Protein AF-A0A7S0KSE8-F1 (afdb_monomer)

Sequence (302 aa):
SRFKGPTVGRAGGGSPRVRSNLSKSSFGSPVVIAPPSAGRARNIAPAPSLMRDLGLQSPRTVDMMDAEMSYDDDVNFGAQESFGDWLARCGLRGPADASAHGSLRISQSQRDELEHVWCNAAEADTLRRLVENLKDSELDIARREQLANGAWAHDFEEATAKAWSGKVEAATAAEMAAKAELDRKAGEAEAAAAAAAAERCRVAAAAVESGELRGELREAMMAAEGQRRRAERLEADVRDAAAESADLASQLADARRALTDAERRVSAANARVMEAEAAARAERAAYDSSVTAVTASMESER

Solvent-accessible surface area (backbone atoms only — not comparable to full-atom values): 18406 Å² total; per-residue (Å²): 138,88,87,79,84,88,90,83,85,89,85,90,82,82,81,83,83,82,83,84,88,86,77,94,79,90,79,90,79,84,86,84,81,80,85,82,77,93,82,75,86,73,85,75,73,78,81,80,93,78,85,92,82,72,94,68,76,76,79,74,88,71,82,85,71,88,71,86,71,78,84,76,83,69,82,79,83,63,87,75,80,49,73,69,58,52,33,53,74,71,34,40,36,53,82,84,59,83,95,61,92,90,50,47,79,44,55,64,72,57,44,54,52,49,50,53,54,48,51,56,52,52,50,52,50,53,52,49,52,51,51,51,52,48,50,51,52,51,52,51,50,51,50,51,51,50,52,52,52,50,52,51,50,50,55,50,51,53,53,49,49,53,54,49,51,53,50,51,53,52,50,52,52,49,49,53,52,52,48,54,50,49,54,51,50,50,52,53,51,51,52,51,51,51,52,52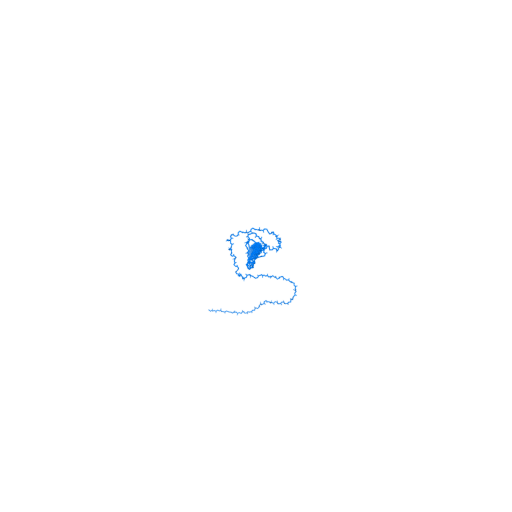,48,54,50,52,52,51,53,50,52,54,51,49,53,55,48,49,54,53,47,53,50,50,52,51,51,53,52,50,52,52,50,50,56,50,48,56,47,52,56,47,53,51,51,52,53,50,50,52,51,51,51,50,51,48,52,50,51,51,52,50,51,53,49,53,53,49,51,49,50,50,51,52,50,50,49,51,49,52,50,51,53,49,49,53,48,50,50,49,51,50,48,53,49,50,51,49,51,51,51,51,55,59,60,72,75,111

Foldseek 3Di:
DDDDDDDDDDDDDDDDDDDDDDDDDDDDDDDDDDDDDPPDPPDPDPDPPPDPPDPDDPDPDDDDDPPPDDPPVPPCLDDQDDLVNVCVVVLEDEPPDDDDPRRDYDYPVVSVVSVVVSVVVSVVSSVVVVVVVVVVVVVVVVVVVVVVVVVVVVVVVVVVVVVVVVVVVVVVVVVVVVVVVVVVVVVVVVVVVVVVVVVVVVVVVVVVVVVVVVVVVVVVVVVVVVVVVVVVVVVVVVVVVVVVVVVVVVVVVVVVVVVVVVVVVVVVVVVVVVVVVVVVVVVVVVVVVVVVVVVVVVVVVD

Structure (mmCIF, N/CA/C/O backbone):
data_AF-A0A7S0KSE8-F1
#
_entry.id   AF-A0A7S0KSE8-F1
#
loop_
_atom_site.group_PDB
_atom_site.id
_atom_site.type_symbol
_atom_site.label_atom_id
_atom_site.label_alt_id
_atom_site.label_comp_id
_atom_site.label_asym_id
_atom_site.label_entity_id
_atom_site.label_seq_id
_atom_site.pdbx_PDB_ins_code
_atom_site.Cartn_x
_atom_site.Cartn_y
_atom_site.Cartn_z
_atom_site.occupancy
_atom_site.B_iso_or_equiv
_atom_site.auth_seq_id
_atom_site.auth_comp_id
_atom_site.auth_asym_id
_atom_site.auth_atom_id
_atom_site.pdbx_PDB_model_num
ATOM 1 N N . SER A 1 1 ? -7.004 -40.348 -44.099 1.00 42.88 1 SER A N 1
ATOM 2 C CA . SER A 1 1 ? -5.984 -41.242 -43.526 1.00 42.88 1 SER A CA 1
ATOM 3 C C . SER A 1 1 ? -5.389 -40.570 -42.300 1.00 42.88 1 SER A C 1
ATOM 5 O O . SER A 1 1 ? -4.860 -39.474 -42.419 1.00 42.88 1 SER A O 1
ATOM 7 N N . ARG A 1 2 ? -5.618 -41.152 -41.118 1.00 42.53 2 ARG A N 1
ATOM 8 C CA . ARG A 1 2 ? -5.089 -40.710 -39.820 1.00 42.53 2 ARG A CA 1
ATOM 9 C C . ARG A 1 2 ? -3.660 -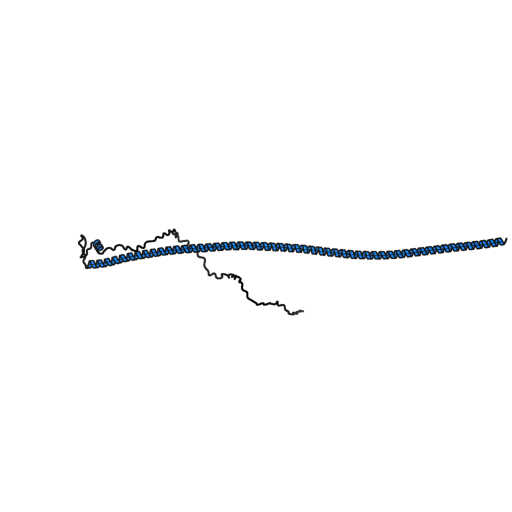41.232 -39.706 1.00 42.53 2 ARG A C 1
ATOM 11 O O . ARG A 1 2 ? -3.474 -42.422 -39.936 1.00 42.53 2 ARG A O 1
ATOM 18 N N . PHE A 1 3 ? -2.707 -40.417 -39.267 1.00 36.66 3 PHE A N 1
ATOM 19 C CA . PHE A 1 3 ? -1.442 -40.944 -38.756 1.00 36.66 3 PHE A CA 1
ATOM 20 C C . PHE A 1 3 ? -1.197 -40.450 -37.331 1.00 36.66 3 PHE A C 1
ATOM 22 O O . PHE A 1 3 ? -1.200 -39.256 -37.046 1.00 36.66 3 PHE A O 1
ATOM 29 N N . LYS A 1 4 ? -1.110 -41.437 -36.439 1.00 44.16 4 LYS A N 1
ATOM 30 C CA . LYS A 1 4 ? -0.887 -41.375 -34.995 1.00 44.16 4 LYS A CA 1
ATOM 31 C C . LYS A 1 4 ? 0.590 -41.680 -34.720 1.00 44.16 4 LYS A C 1
ATOM 33 O O . LYS A 1 4 ? 1.063 -42.686 -35.233 1.00 44.16 4 LYS A O 1
ATOM 38 N N . GLY A 1 5 ? 1.201 -40.937 -33.791 1.00 37.78 5 GLY A N 1
ATOM 39 C CA . GLY A 1 5 ? 2.283 -41.397 -32.897 1.00 37.78 5 GLY A CA 1
ATOM 40 C C . GLY A 1 5 ? 3.677 -41.637 -33.510 1.00 37.78 5 GLY A C 1
ATOM 41 O O . GLY A 1 5 ? 3.783 -41.721 -34.728 1.00 37.78 5 GLY A O 1
ATOM 42 N N . PRO A 1 6 ? 4.741 -41.762 -32.679 1.00 51.09 6 PRO A N 1
ATOM 43 C CA . PRO A 1 6 ? 4.692 -42.345 -31.335 1.00 51.09 6 PRO A CA 1
ATOM 44 C C . PRO A 1 6 ? 5.304 -41.512 -30.188 1.00 51.09 6 PRO A C 1
ATOM 46 O O . PRO A 1 6 ? 6.167 -40.658 -30.353 1.00 51.09 6 PRO A O 1
ATOM 49 N N . THR A 1 7 ? 4.835 -41.853 -28.990 1.00 42.00 7 THR A N 1
ATOM 50 C CA . THR A 1 7 ? 5.344 -41.524 -27.653 1.00 42.00 7 THR A CA 1
ATOM 51 C C . THR A 1 7 ? 6.476 -42.462 -27.222 1.00 42.00 7 THR A C 1
ATOM 53 O O . THR A 1 7 ? 6.285 -43.675 -27.256 1.00 42.00 7 THR A O 1
ATOM 56 N N . VAL A 1 8 ? 7.574 -41.904 -26.700 1.00 42.12 8 VAL A N 1
ATOM 57 C CA . VAL A 1 8 ? 8.575 -42.512 -25.787 1.00 42.12 8 VAL A CA 1
ATOM 58 C C . VAL A 1 8 ? 9.162 -41.315 -25.004 1.00 42.12 8 VAL A C 1
ATOM 60 O O . VAL A 1 8 ? 9.394 -40.281 -25.609 1.00 42.12 8 VAL A O 1
ATOM 63 N N . GLY A 1 9 ? 9.381 -41.252 -23.690 1.00 33.91 9 GLY A N 1
ATOM 64 C CA . GLY A 1 9 ? 9.499 -42.265 -22.650 1.00 33.91 9 GLY A CA 1
ATOM 65 C C . GLY A 1 9 ? 10.834 -42.094 -21.899 1.00 33.91 9 GLY A C 1
ATOM 66 O O . GLY A 1 9 ? 11.810 -42.716 -22.282 1.00 33.91 9 GLY A O 1
ATOM 67 N N . ARG A 1 10 ? 10.815 -41.320 -20.796 1.00 33.50 10 ARG A N 1
ATOM 68 C CA . ARG A 1 10 ? 11.596 -41.488 -19.539 1.00 33.50 10 ARG A CA 1
ATOM 69 C C . ARG A 1 10 ? 13.118 -41.198 -19.482 1.00 33.50 10 ARG A C 1
ATOM 71 O O . ARG A 1 10 ? 13.920 -41.982 -19.960 1.00 33.50 10 ARG A O 1
ATOM 78 N N . ALA A 1 11 ? 13.482 -40.199 -18.665 1.00 35.94 11 ALA A N 1
ATOM 79 C CA . ALA A 1 11 ? 14.472 -40.213 -17.557 1.00 35.94 11 ALA A CA 1
ATOM 80 C C . ALA A 1 11 ? 14.501 -38.777 -16.974 1.00 35.94 11 ALA A C 1
ATOM 82 O O . ALA A 1 11 ? 14.551 -37.824 -17.733 1.00 35.94 11 ALA A O 1
ATOM 83 N N . GLY A 1 12 ? 14.286 -38.502 -15.687 1.00 34.44 12 GLY A N 1
ATOM 84 C CA . GLY A 1 12 ? 15.076 -38.967 -14.550 1.00 34.44 12 GLY A CA 1
ATOM 85 C C . GLY A 1 12 ? 15.906 -37.783 -14.034 1.00 34.44 12 GLY A C 1
ATOM 86 O O . GLY A 1 12 ? 16.985 -37.530 -14.546 1.00 34.44 12 GLY A O 1
ATOM 87 N N . GLY A 1 13 ? 15.388 -37.035 -13.055 1.00 33.59 13 GLY A N 1
ATOM 88 C CA . GLY A 1 13 ? 16.048 -35.844 -12.504 1.00 33.59 13 GLY A CA 1
ATOM 89 C C . GLY A 1 13 ? 15.454 -35.446 -11.157 1.00 33.59 13 GLY A C 1
ATOM 90 O O . GLY A 1 13 ? 14.906 -34.361 -11.006 1.00 33.59 13 GLY A O 1
ATOM 91 N N . GLY A 1 14 ? 15.471 -36.381 -10.204 1.00 33.53 14 GLY A N 1
ATOM 92 C CA . GLY A 1 14 ? 15.094 -36.119 -8.820 1.00 33.53 14 GLY A CA 1
ATOM 93 C C . GLY A 1 14 ? 16.224 -35.391 -8.098 1.00 33.53 14 GLY A C 1
ATOM 94 O O . GLY A 1 14 ? 17.327 -35.922 -7.986 1.00 33.53 14 GLY A O 1
ATOM 95 N N . SER A 1 15 ? 15.944 -34.186 -7.608 1.00 38.66 15 SER A N 1
ATOM 96 C CA . SER A 1 15 ? 16.858 -33.424 -6.758 1.00 38.66 15 SER A CA 1
ATOM 97 C C . SER A 1 15 ? 17.129 -34.165 -5.438 1.00 38.66 15 SER A C 1
ATOM 99 O O . SER A 1 15 ? 16.188 -34.674 -4.817 1.00 38.66 15 SER A O 1
ATOM 101 N N . PRO A 1 16 ? 18.388 -34.237 -4.973 1.00 45.25 16 PRO A N 1
ATOM 102 C CA . PRO A 1 16 ? 18.744 -35.026 -3.804 1.00 45.25 16 PRO A CA 1
ATOM 103 C C . PRO A 1 16 ? 18.336 -34.322 -2.502 1.00 45.25 16 PRO A C 1
ATOM 105 O O . PRO A 1 16 ? 18.776 -33.218 -2.189 1.00 45.25 16 PRO A O 1
ATOM 108 N N . ARG A 1 17 ? 17.518 -35.014 -1.702 1.00 36.50 17 ARG A N 1
ATOM 109 C CA . ARG A 1 17 ? 17.301 -34.726 -0.279 1.00 36.50 17 ARG A CA 1
ATOM 110 C C . ARG A 1 17 ? 18.548 -35.154 0.497 1.00 36.50 17 ARG A C 1
ATOM 112 O O . ARG A 1 17 ? 18.716 -36.335 0.793 1.00 36.50 17 ARG A O 1
ATOM 119 N N . VAL A 1 18 ? 19.396 -34.197 0.860 1.00 37.97 18 VAL A N 1
ATOM 120 C CA . VAL A 1 18 ? 20.433 -34.406 1.876 1.00 37.97 18 VAL A CA 1
ATOM 121 C C . VAL A 1 18 ? 19.766 -34.319 3.247 1.00 37.97 18 VAL A C 1
ATOM 123 O O . VAL A 1 18 ? 19.289 -33.266 3.663 1.00 37.97 18 VAL A O 1
ATOM 126 N N . ARG A 1 19 ? 19.689 -35.464 3.929 1.00 37.03 19 ARG A N 1
ATOM 127 C CA . ARG A 1 19 ? 19.421 -35.550 5.366 1.00 37.03 19 ARG A CA 1
ATOM 128 C C . ARG A 1 19 ? 20.749 -35.400 6.102 1.00 37.03 19 ARG A C 1
ATOM 130 O O . ARG A 1 19 ? 21.616 -36.255 5.951 1.00 37.03 19 ARG A O 1
ATOM 137 N N . SER A 1 20 ? 20.869 -34.379 6.939 1.00 37.50 20 SER A N 1
ATOM 138 C CA . SER A 1 20 ? 21.857 -34.313 8.014 1.00 37.50 20 SER A CA 1
ATOM 139 C C . SER A 1 20 ? 21.119 -34.294 9.355 1.00 37.50 20 SER A C 1
ATOM 141 O O . SER A 1 20 ? 20.418 -33.346 9.695 1.00 37.50 20 SER A O 1
ATOM 143 N N . ASN A 1 21 ? 21.256 -35.392 10.097 1.00 39.12 21 ASN A N 1
ATOM 144 C CA . ASN A 1 21 ? 20.974 -35.483 11.527 1.00 39.12 21 ASN A CA 1
ATOM 145 C C . ASN A 1 21 ? 22.310 -35.347 12.263 1.00 39.12 21 ASN A C 1
ATOM 147 O O . ASN A 1 21 ? 23.214 -36.095 11.908 1.00 39.12 21 ASN A O 1
ATOM 151 N N . LEU A 1 22 ? 22.397 -34.445 13.250 1.00 34.16 22 LEU A N 1
ATOM 152 C CA . LEU A 1 22 ? 23.376 -34.294 14.359 1.00 34.16 22 LEU A CA 1
ATOM 153 C C . LEU A 1 22 ? 23.397 -32.788 14.695 1.00 34.16 22 LEU A C 1
ATOM 155 O O . LEU A 1 22 ? 23.496 -31.981 13.784 1.00 34.16 22 LEU A O 1
ATOM 159 N N . SER A 1 23 ? 23.353 -32.266 15.916 1.00 34.47 23 SER A N 1
ATOM 160 C CA . SER A 1 23 ? 23.037 -32.736 17.261 1.00 34.47 23 SER A CA 1
ATOM 161 C C . SER A 1 23 ? 22.871 -31.463 18.111 1.00 34.47 23 SER A C 1
ATOM 163 O O . SER A 1 23 ? 23.520 -30.456 17.849 1.00 34.47 23 SER A O 1
ATOM 165 N N . LYS A 1 24 ? 21.998 -31.537 19.118 1.00 44.41 24 LYS A N 1
ATOM 166 C CA . LYS A 1 24 ? 21.771 -30.608 20.243 1.00 44.41 24 LYS A CA 1
ATOM 167 C C . LYS A 1 24 ? 22.866 -29.553 20.513 1.00 44.41 24 LYS A C 1
ATOM 169 O O . LYS A 1 24 ? 23.957 -29.906 20.950 1.00 44.41 24 LYS A O 1
ATOM 174 N N . SER A 1 25 ? 22.489 -28.274 20.496 1.00 32.62 25 SER A N 1
ATOM 175 C CA . SER A 1 25 ? 22.936 -27.324 21.520 1.00 32.62 25 SER A CA 1
ATOM 176 C C . SER A 1 25 ? 21.803 -26.354 21.868 1.00 32.62 25 SER A C 1
ATOM 178 O O . SER A 1 25 ? 21.010 -25.928 21.033 1.00 32.62 25 SER A O 1
ATOM 180 N N . SER A 1 26 ? 21.670 -26.146 23.170 1.00 49.22 26 SER A N 1
ATOM 181 C CA . SER A 1 26 ? 20.658 -25.368 23.866 1.00 49.22 26 SER A CA 1
ATOM 182 C C . SER A 1 26 ? 20.979 -23.883 23.757 1.00 49.22 26 SER A C 1
ATOM 184 O O . SER A 1 26 ? 22.041 -23.513 24.229 1.00 49.22 26 SER A O 1
ATOM 186 N N . PHE A 1 27 ? 20.075 -23.053 23.230 1.00 35.41 27 PHE A N 1
ATOM 187 C CA . PHE A 1 27 ? 19.822 -21.684 23.707 1.00 35.41 27 PHE A CA 1
ATOM 188 C C . PHE A 1 27 ? 18.456 -21.223 23.169 1.00 35.41 27 PHE A C 1
ATOM 190 O O . PHE A 1 27 ? 18.144 -21.393 21.992 1.00 35.41 27 PHE A O 1
ATOM 197 N N . GLY A 1 28 ? 17.599 -20.761 24.080 1.00 46.34 28 GLY A N 1
ATOM 198 C CA . GLY A 1 28 ? 16.160 -20.600 23.880 1.00 46.34 28 GLY A CA 1
ATOM 199 C C . GLY A 1 28 ? 15.755 -19.512 22.886 1.00 46.34 28 GLY A C 1
ATOM 200 O O . GLY A 1 28 ? 16.378 -18.460 22.789 1.00 46.34 28 GLY A O 1
ATOM 201 N N . SER A 1 29 ? 14.649 -19.770 22.188 1.00 37.41 29 SER A N 1
ATOM 202 C CA . SER A 1 29 ? 13.846 -18.771 21.477 1.00 37.41 29 SER A CA 1
ATOM 203 C C . SER A 1 29 ? 12.436 -18.733 22.082 1.00 37.41 29 SER A C 1
ATOM 205 O O . SER A 1 29 ? 11.946 -19.779 22.522 1.00 37.41 29 SER A O 1
ATOM 207 N N . PRO A 1 30 ? 11.791 -17.555 22.141 1.00 41.22 30 PRO A N 1
ATOM 208 C CA . PRO A 1 30 ? 10.509 -17.374 22.806 1.00 41.22 30 PRO A CA 1
ATOM 209 C C . PRO A 1 30 ? 9.376 -17.976 21.972 1.00 41.22 30 PRO A C 1
ATOM 211 O O . PRO A 1 30 ? 9.318 -17.833 20.751 1.00 41.22 30 PRO A O 1
ATOM 214 N N . VAL A 1 31 ? 8.461 -18.656 22.655 1.00 39.47 31 VAL A N 1
ATOM 215 C CA . VAL A 1 31 ? 7.241 -19.214 22.073 1.00 39.47 31 VAL A CA 1
ATOM 216 C C . VAL A 1 31 ? 6.315 -18.060 21.677 1.00 39.47 31 VAL A C 1
ATOM 218 O O . VAL A 1 31 ? 5.797 -17.352 22.536 1.00 39.47 31 VAL A O 1
ATOM 221 N N . VAL A 1 32 ? 6.095 -17.877 20.375 1.00 43.38 32 VAL A N 1
ATOM 222 C CA . VAL A 1 32 ? 5.035 -17.014 19.836 1.00 43.38 32 VAL A CA 1
ATOM 223 C C . VAL A 1 32 ? 3.733 -17.813 19.852 1.00 43.38 32 VAL A C 1
ATOM 225 O O . VAL A 1 32 ? 3.553 -18.734 19.057 1.00 43.38 32 VAL A O 1
ATOM 228 N N . ILE A 1 33 ? 2.830 -17.476 20.775 1.00 40.59 33 ILE A N 1
ATOM 229 C CA . ILE A 1 33 ? 1.465 -18.011 20.820 1.00 40.59 33 ILE A CA 1
ATOM 230 C C . ILE A 1 33 ? 0.557 -17.018 20.091 1.00 40.59 33 ILE A C 1
ATOM 232 O O . ILE A 1 33 ? 0.239 -15.956 20.619 1.00 40.59 33 ILE A O 1
ATOM 236 N N . ALA A 1 34 ? 0.141 -17.363 18.874 1.00 39.59 34 ALA A N 1
ATOM 237 C CA . ALA A 1 34 ? -0.991 -16.712 18.222 1.00 39.59 34 ALA A CA 1
ATOM 238 C C . ALA A 1 34 ? -2.310 -17.282 18.793 1.00 39.59 34 ALA A C 1
ATOM 240 O O . ALA A 1 34 ? -2.408 -18.502 18.962 1.00 39.59 34 ALA A O 1
ATOM 241 N N . PRO A 1 35 ? -3.330 -16.455 19.085 1.00 39.47 35 PRO A N 1
ATOM 242 C CA . PRO A 1 35 ? -4.610 -16.937 19.601 1.00 39.47 35 PRO A CA 1
ATOM 243 C C . PRO A 1 35 ? -5.509 -17.465 18.465 1.00 39.47 35 PRO A C 1
ATOM 245 O O . PRO A 1 35 ? -5.644 -16.789 17.442 1.00 39.47 35 PRO A O 1
ATOM 248 N N . PRO A 1 36 ? -6.194 -18.617 18.614 1.00 41.38 36 PRO A N 1
ATOM 249 C CA . PRO A 1 36 ? -7.281 -18.977 17.715 1.00 41.38 36 PRO A CA 1
ATOM 250 C C . PRO A 1 36 ? -8.642 -18.475 18.236 1.00 41.38 36 PRO A C 1
ATOM 252 O O . PRO A 1 36 ? -9.059 -18.781 19.349 1.00 41.38 36 PRO A O 1
ATOM 255 N N . SER A 1 37 ? -9.304 -17.701 17.369 1.00 37.09 37 SER A N 1
ATOM 256 C CA . SER A 1 37 ? -10.740 -17.392 17.233 1.00 37.09 37 SER A CA 1
ATOM 257 C C . SER A 1 37 ? -11.709 -17.782 18.360 1.00 37.09 37 SER A C 1
ATOM 259 O O . SER A 1 37 ? -12.028 -18.952 18.573 1.00 37.09 37 SER A O 1
ATOM 261 N N . ALA A 1 38 ? -12.331 -16.756 18.948 1.00 40.81 38 ALA A N 1
ATOM 262 C CA . ALA A 1 38 ? -13.527 -16.852 19.779 1.00 40.81 38 ALA A CA 1
ATOM 263 C C . ALA A 1 38 ? -14.759 -17.244 18.937 1.00 40.81 38 ALA A C 1
ATOM 265 O O . ALA A 1 38 ? -15.543 -16.406 18.500 1.00 40.81 38 ALA A O 1
ATOM 266 N N . GLY A 1 39 ? -14.928 -18.544 18.701 1.00 41.00 39 GLY A N 1
ATOM 267 C CA . GLY A 1 39 ? -16.075 -19.120 18.004 1.00 41.00 39 GLY A CA 1
ATOM 268 C C . GLY A 1 39 ? -16.950 -19.975 18.915 1.00 41.00 39 GLY A C 1
ATOM 269 O O . GLY A 1 39 ? -16.974 -21.186 18.741 1.00 41.00 39 GLY A O 1
ATOM 270 N N . ARG A 1 40 ? -17.672 -19.365 19.868 1.00 34.97 40 ARG A N 1
ATOM 271 C CA . ARG A 1 40 ? -19.015 -19.802 20.319 1.00 34.97 40 ARG A CA 1
ATOM 272 C C . ARG A 1 40 ? -19.622 -18.744 21.246 1.00 34.97 40 ARG A C 1
ATOM 274 O O . ARG A 1 40 ? -19.628 -18.887 22.465 1.00 34.97 40 ARG A O 1
ATOM 281 N N . ALA A 1 41 ? -20.145 -17.676 20.651 1.00 43.38 41 ALA A N 1
ATOM 282 C CA . ALA A 1 41 ? -21.070 -16.780 21.330 1.00 43.38 41 ALA A CA 1
ATOM 283 C C . ALA A 1 41 ? -22.317 -17.589 21.724 1.00 43.38 41 ALA A C 1
ATOM 285 O O . ALA A 1 41 ? -23.177 -17.886 20.897 1.00 43.38 41 ALA A O 1
ATOM 286 N N . ARG A 1 42 ? -22.396 -18.011 22.989 1.00 42.91 42 ARG A N 1
ATOM 287 C CA . ARG A 1 42 ? -23.693 -18.272 23.610 1.00 42.91 42 ARG A CA 1
ATOM 288 C C . ARG A 1 42 ? -24.294 -16.902 23.878 1.00 42.91 42 ARG A C 1
ATOM 290 O O . ARG A 1 42 ? -23.697 -16.117 24.602 1.00 42.91 42 ARG A O 1
ATOM 297 N N . ASN A 1 43 ? -25.415 -16.640 23.215 1.00 45.59 43 ASN A N 1
ATOM 298 C CA . ASN A 1 43 ? -26.255 -15.456 23.331 1.00 45.59 43 ASN A CA 1
ATOM 299 C C . ASN A 1 43 ? -26.292 -14.914 24.769 1.00 45.59 43 ASN A C 1
ATOM 301 O O . ASN A 1 43 ? -27.040 -15.421 25.602 1.00 45.59 43 ASN A O 1
ATOM 305 N N . ILE A 1 44 ? -25.502 -13.878 25.047 1.00 41.59 44 ILE A N 1
ATOM 306 C CA . ILE A 1 44 ? -25.779 -12.953 26.141 1.00 41.59 44 ILE A CA 1
ATOM 307 C C . ILE A 1 44 ? -26.549 -11.834 25.460 1.00 41.59 44 ILE A C 1
ATOM 309 O O . ILE A 1 44 ? -25.984 -11.035 24.715 1.00 41.59 44 ILE A O 1
ATOM 313 N N . ALA A 1 45 ? -27.870 -11.892 25.601 1.00 39.09 45 ALA A N 1
ATOM 314 C CA . ALA A 1 45 ? -28.755 -10.853 25.112 1.00 39.09 45 ALA A CA 1
ATOM 315 C C . ALA A 1 45 ? -28.318 -9.489 25.684 1.00 39.09 45 ALA A C 1
ATOM 317 O O . ALA A 1 45 ? -27.861 -9.435 26.830 1.00 39.09 45 ALA A O 1
ATOM 318 N N . PRO A 1 46 ? -28.451 -8.392 24.918 1.00 43.62 46 PRO A N 1
ATOM 319 C CA . PRO A 1 46 ? -28.275 -7.057 25.470 1.00 43.62 46 PRO A CA 1
ATOM 320 C C . PRO A 1 46 ? -29.287 -6.863 26.603 1.00 43.62 46 PRO A C 1
ATOM 322 O O . PRO A 1 46 ? -30.444 -7.275 26.483 1.00 43.62 46 PRO A O 1
ATOM 325 N N . ALA A 1 47 ? -28.844 -6.265 27.708 1.00 39.59 47 ALA A N 1
ATOM 326 C CA . ALA A 1 47 ? -29.724 -5.912 28.811 1.00 39.59 47 ALA A CA 1
ATOM 327 C C . ALA A 1 47 ? -30.900 -5.070 28.275 1.00 39.59 47 ALA A C 1
ATOM 329 O O . ALA A 1 47 ? -30.658 -4.058 27.609 1.00 39.59 47 ALA A O 1
ATOM 330 N N . PRO A 1 48 ? -32.165 -5.458 28.517 1.00 40.12 48 PRO A N 1
ATOM 331 C CA . PRO A 1 48 ? -33.282 -4.584 28.217 1.00 40.12 48 PRO A CA 1
ATOM 332 C C . PRO A 1 48 ? -33.257 -3.414 29.205 1.00 40.12 48 PRO A C 1
ATOM 334 O O . PRO A 1 48 ? -33.420 -3.590 30.411 1.00 40.12 48 PRO A O 1
ATOM 337 N N . SER A 1 49 ? -33.058 -2.210 28.673 1.00 48.44 49 SER A N 1
ATOM 338 C CA . SER A 1 49 ? -33.259 -0.935 29.359 1.00 48.44 49 SER A CA 1
ATOM 339 C C . SER A 1 49 ? -34.743 -0.763 29.704 1.00 48.44 49 SER A C 1
ATOM 341 O O . SER A 1 49 ? -35.481 -0.099 28.983 1.00 48.44 49 SER A O 1
ATOM 343 N N . LEU A 1 50 ? -35.205 -1.397 30.779 1.00 45.03 50 LEU A N 1
ATOM 344 C CA . LEU A 1 50 ? -36.575 -1.279 31.279 1.00 45.03 50 LEU A CA 1
ATOM 345 C C . LEU A 1 50 ? -36.571 -1.218 32.807 1.00 45.03 50 LEU A C 1
ATOM 347 O O . LEU A 1 50 ? -36.958 -2.171 33.464 1.00 45.03 50 LEU A O 1
ATOM 351 N N . MET A 1 51 ? -36.134 -0.089 33.362 1.00 40.50 51 MET A N 1
ATOM 352 C CA . MET A 1 51 ? -36.683 0.488 34.599 1.00 40.50 51 MET A CA 1
ATOM 353 C C . MET A 1 51 ? -36.265 1.957 34.666 1.00 40.50 51 MET A C 1
ATOM 355 O O . MET A 1 51 ? -35.399 2.373 35.426 1.00 40.50 51 MET A O 1
ATOM 359 N N . ARG A 1 52 ? -36.887 2.754 33.799 1.00 44.31 52 ARG A N 1
ATOM 360 C CA . ARG A 1 52 ? -36.914 4.211 33.898 1.00 44.31 52 ARG A CA 1
ATOM 361 C C . ARG A 1 52 ? -38.375 4.627 34.023 1.00 44.31 52 ARG A C 1
ATOM 363 O O . ARG A 1 52 ? -38.874 5.286 33.130 1.00 44.31 52 ARG A O 1
ATOM 370 N N . ASP A 1 53 ? -39.073 4.118 35.041 1.00 44.19 53 ASP A N 1
ATOM 371 C CA . ASP A 1 53 ? -40.443 4.561 35.363 1.00 44.19 53 ASP A CA 1
ATOM 372 C C . ASP A 1 53 ? -40.940 4.100 36.744 1.00 44.19 53 ASP A C 1
ATOM 374 O O . ASP A 1 53 ? -42.095 3.736 36.943 1.00 44.19 53 ASP A O 1
ATOM 378 N N . LEU A 1 54 ? -40.065 4.143 37.747 1.00 43.34 54 LEU A N 1
ATOM 379 C CA . LEU A 1 54 ? -40.510 4.231 39.134 1.00 43.34 54 LEU A CA 1
ATOM 380 C C . LEU A 1 54 ? -39.846 5.471 39.706 1.00 43.34 54 LEU A C 1
ATOM 382 O O . LEU A 1 54 ? -38.631 5.500 39.883 1.00 43.34 54 LEU A O 1
ATOM 386 N N . GLY A 1 55 ? -40.644 6.522 39.901 1.00 39.56 55 GLY A N 1
ATOM 387 C CA . GLY A 1 55 ? -40.249 7.805 40.477 1.00 39.56 55 GLY A CA 1
ATOM 388 C C . GLY A 1 55 ? -39.815 7.684 41.937 1.00 39.56 55 GLY A C 1
ATOM 389 O O . GLY A 1 55 ? -40.421 8.281 42.820 1.00 39.56 55 GLY A O 1
ATOM 390 N N . LEU A 1 56 ? -38.763 6.915 42.192 1.00 42.97 56 LEU A N 1
ATOM 391 C CA . LEU A 1 56 ? -38.074 6.862 43.464 1.00 42.97 56 LEU A CA 1
ATOM 392 C C . LEU A 1 56 ? -36.957 7.891 43.389 1.00 42.97 56 LEU A C 1
ATOM 394 O O . LEU A 1 56 ? -35.887 7.670 42.827 1.00 42.97 56 LEU A O 1
ATOM 398 N N . GLN A 1 57 ? -37.279 9.074 43.901 1.00 37.72 57 GLN A N 1
ATOM 399 C CA . GLN A 1 57 ? -36.294 10.089 44.222 1.00 37.72 57 GLN A CA 1
ATOM 400 C C . GLN A 1 57 ? -35.189 9.433 45.056 1.00 37.72 57 GLN A C 1
ATOM 402 O O . GLN A 1 57 ? -35.461 8.859 46.109 1.00 37.72 57 GLN A O 1
ATOM 407 N N . SER A 1 58 ? -33.957 9.499 44.550 1.00 38.06 58 SER A N 1
ATOM 408 C CA . SER A 1 58 ? -32.752 9.069 45.257 1.00 38.06 58 SER A CA 1
ATOM 409 C C . SER A 1 58 ? -32.752 9.671 46.666 1.00 38.06 58 SER A C 1
ATOM 411 O O . SER A 1 58 ? -32.812 10.903 46.779 1.00 38.06 58 SER A O 1
ATOM 413 N N . PRO A 1 59 ? -32.683 8.869 47.744 1.00 42.06 59 PRO A N 1
ATOM 414 C CA . PRO A 1 59 ? -32.463 9.424 49.064 1.00 42.06 59 PRO A CA 1
ATOM 415 C C . PRO A 1 59 ? -31.087 10.082 49.049 1.00 42.06 59 PRO A C 1
ATOM 417 O O . PRO A 1 59 ? -30.102 9.494 48.602 1.00 42.06 59 PRO A O 1
ATOM 420 N N . ARG A 1 60 ? -31.050 11.346 49.467 1.00 42.75 60 ARG A N 1
ATOM 421 C CA . ARG A 1 60 ? -29.818 12.104 49.673 1.00 42.75 60 ARG A CA 1
ATOM 422 C C . ARG A 1 60 ? -28.869 11.297 50.555 1.00 42.75 60 ARG A C 1
ATOM 424 O O . ARG A 1 60 ? -29.307 10.719 51.544 1.00 42.75 60 ARG A O 1
ATOM 431 N N . THR A 1 61 ? -27.593 11.323 50.186 1.00 42.41 61 THR A N 1
ATOM 432 C CA . THR A 1 61 ? -26.444 10.928 51.004 1.00 42.41 61 THR A CA 1
ATOM 433 C C . THR A 1 61 ? -26.641 11.411 52.439 1.00 42.41 61 THR A C 1
ATOM 435 O O . THR A 1 61 ? -26.599 12.615 52.700 1.00 42.41 61 THR A O 1
ATOM 438 N N . VAL A 1 62 ? -26.929 10.481 53.347 1.00 42.75 62 VAL A N 1
ATOM 439 C CA . VAL A 1 62 ? -26.938 10.746 54.784 1.00 42.75 62 VAL A CA 1
ATOM 440 C C . VAL A 1 62 ? -25.519 10.479 55.259 1.00 42.75 62 VAL A C 1
ATOM 442 O O . VAL A 1 62 ? -25.022 9.366 55.101 1.00 42.75 62 VAL A O 1
ATOM 445 N N . ASP A 1 63 ? -24.865 11.526 55.764 1.00 40.81 63 ASP A N 1
ATOM 446 C CA . ASP A 1 63 ? -23.542 11.441 56.372 1.00 40.81 63 ASP A CA 1
ATOM 447 C C . ASP A 1 63 ? -23.531 10.335 57.431 1.00 40.81 63 ASP A C 1
ATOM 449 O O . ASP A 1 63 ? -24.304 10.349 58.393 1.00 40.81 63 ASP A O 1
ATOM 453 N N . MET A 1 64 ? -22.644 9.368 57.213 1.00 44.69 64 MET A N 1
ATOM 454 C CA . MET A 1 64 ? -22.347 8.272 58.124 1.00 44.69 64 MET A CA 1
ATOM 455 C C . MET A 1 64 ? -21.614 8.856 59.334 1.00 44.69 64 MET A C 1
ATOM 457 O O . MET A 1 64 ? -20.389 8.940 59.350 1.00 44.69 64 MET A O 1
ATOM 461 N N . MET A 1 65 ? -22.360 9.314 60.337 1.00 41.28 65 MET A N 1
ATOM 462 C CA . MET A 1 65 ? -21.796 9.455 61.673 1.00 41.28 65 MET A CA 1
ATOM 463 C C . MET A 1 65 ? -21.787 8.075 62.323 1.00 41.28 65 MET A C 1
ATOM 465 O O . MET A 1 65 ? -22.848 7.500 62.570 1.00 41.28 65 MET A O 1
ATOM 469 N N . ASP A 1 66 ? -20.576 7.574 62.583 1.00 43.59 66 ASP A N 1
ATOM 470 C CA . ASP A 1 66 ? -20.283 6.512 63.545 1.00 43.59 66 ASP A CA 1
ATOM 471 C C . ASP A 1 66 ? -20.892 6.896 64.899 1.00 43.59 66 ASP A C 1
ATOM 473 O O . ASP A 1 66 ? -20.271 7.546 65.740 1.00 43.59 66 ASP A O 1
ATOM 477 N N . ALA A 1 67 ? -22.155 6.541 65.101 1.00 41.62 67 ALA A N 1
ATOM 478 C CA . ALA A 1 67 ? -22.758 6.553 66.414 1.00 41.62 67 ALA A CA 1
ATOM 479 C C . ALA A 1 67 ? -22.384 5.225 67.077 1.00 41.62 67 ALA A C 1
ATOM 481 O O . ALA A 1 67 ? -23.096 4.229 66.941 1.00 41.62 67 ALA A O 1
ATOM 482 N N . GLU A 1 68 ? -21.245 5.206 67.776 1.00 45.44 68 GLU A N 1
ATOM 483 C CA . GLU A 1 68 ? -21.008 4.244 68.855 1.00 45.44 68 GLU A CA 1
ATOM 484 C C . GLU A 1 68 ? -22.146 4.408 69.875 1.00 45.44 68 GLU A C 1
ATOM 486 O O . GLU A 1 68 ? -22.107 5.261 70.761 1.00 45.44 68 GLU A O 1
ATOM 491 N N . MET A 1 69 ? -23.220 3.640 69.699 1.00 48.97 69 MET A N 1
ATOM 492 C CA . MET A 1 69 ? -24.351 3.639 70.616 1.00 48.97 69 MET A CA 1
ATOM 493 C C . MET A 1 69 ? -24.070 2.632 71.725 1.00 48.97 69 MET A C 1
ATOM 495 O O . MET A 1 69 ? -23.935 1.433 71.480 1.00 48.97 69 MET A O 1
ATOM 499 N N . SER A 1 70 ? -23.964 3.165 72.942 1.00 43.78 70 SER A N 1
ATOM 500 C CA . SER A 1 70 ? -23.922 2.425 74.201 1.00 43.78 70 SER A CA 1
ATOM 501 C C . SER A 1 70 ? -25.016 1.356 74.223 1.00 43.78 70 SER A C 1
ATOM 503 O O . SER A 1 70 ? -26.201 1.684 74.136 1.00 43.78 70 SER A O 1
ATOM 505 N N . TYR A 1 71 ? -24.618 0.089 74.340 1.00 45.50 71 TYR A N 1
ATOM 506 C CA . TYR A 1 71 ? -25.511 -1.011 74.698 1.00 45.50 71 TYR A CA 1
ATOM 507 C C . TYR A 1 71 ? -25.882 -0.866 76.184 1.00 45.50 71 TYR A C 1
ATOM 509 O O . TYR A 1 71 ? -25.381 -1.608 77.024 1.00 45.50 71 TYR A O 1
ATOM 517 N N . ASP A 1 72 ? -26.707 0.127 76.529 1.00 44.16 72 ASP A N 1
ATOM 518 C CA . ASP A 1 72 ? -27.415 0.106 77.812 1.00 44.16 72 ASP A CA 1
ATOM 519 C C . ASP A 1 72 ? -28.556 -0.906 77.679 1.00 44.16 72 ASP A C 1
ATOM 521 O O . ASP A 1 72 ? -29.6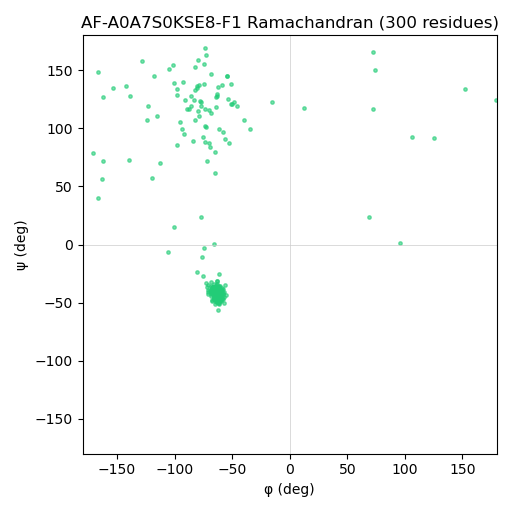41 -0.620 77.174 1.00 44.16 72 ASP A O 1
ATOM 525 N N . ASP A 1 73 ? -28.232 -2.130 78.083 1.00 47.94 73 ASP A N 1
ATOM 526 C CA . ASP A 1 73 ? -28.992 -3.375 77.943 1.00 47.94 73 ASP A CA 1
ATOM 527 C C . ASP A 1 73 ? -30.159 -3.500 78.947 1.00 47.94 73 ASP A C 1
ATOM 529 O O . ASP A 1 73 ? -30.623 -4.597 79.259 1.00 47.94 73 ASP A O 1
ATOM 533 N N . ASP A 1 74 ? -30.666 -2.378 79.458 1.00 50.66 74 ASP A N 1
ATOM 534 C CA . ASP A 1 74 ? -31.825 -2.360 80.345 1.00 50.66 74 ASP A CA 1
ATOM 535 C C . ASP A 1 74 ? -33.067 -2.020 79.524 1.00 50.66 74 ASP A C 1
ATOM 537 O O . ASP A 1 74 ? -33.504 -0.869 79.427 1.00 50.66 74 ASP A O 1
ATOM 541 N N . VAL A 1 75 ? -33.663 -3.050 78.919 1.00 53.66 75 VAL A N 1
ATOM 542 C CA . VAL A 1 75 ? -35.009 -2.960 78.345 1.00 53.66 75 VAL A CA 1
ATOM 543 C C . VAL A 1 75 ? -35.958 -2.554 79.477 1.00 53.66 75 VAL A C 1
ATOM 545 O O . VAL A 1 75 ? -36.384 -3.370 80.292 1.00 53.66 75 VAL A O 1
ATOM 548 N N . ASN A 1 76 ? -36.249 -1.258 79.584 1.00 55.47 76 ASN A N 1
ATOM 549 C CA . ASN A 1 76 ? -37.098 -0.717 80.634 1.00 55.47 76 ASN A CA 1
ATOM 550 C C . ASN A 1 76 ? -38.556 -1.085 80.332 1.00 55.47 76 ASN A C 1
ATOM 552 O O . ASN A 1 76 ? -39.287 -0.330 79.694 1.00 55.47 76 ASN A O 1
ATOM 556 N N . PHE A 1 77 ? -38.988 -2.257 80.801 1.00 56.22 77 PHE A N 1
ATOM 557 C CA . PHE A 1 77 ? -40.360 -2.752 80.645 1.00 56.22 77 PHE A CA 1
ATOM 558 C C . PHE A 1 77 ? -41.405 -1.917 81.402 1.00 56.22 77 PHE A C 1
ATOM 560 O O . PHE A 1 77 ? -42.596 -2.222 81.320 1.00 56.22 77 PHE A O 1
ATOM 567 N N . GLY A 1 78 ? -40.990 -0.852 82.098 1.00 59.16 78 GLY A N 1
ATOM 568 C CA . GLY A 1 78 ? -41.820 -0.075 83.006 1.00 59.16 78 GLY A CA 1
ATOM 569 C C . GLY A 1 78 ? -42.079 -0.836 84.305 1.00 59.16 78 GLY A C 1
ATOM 570 O O . GLY A 1 78 ? -42.122 -2.064 84.336 1.00 59.16 78 GLY A O 1
ATOM 571 N N . ALA A 1 79 ? -42.257 -0.109 85.406 1.00 61.56 79 ALA A N 1
ATOM 572 C CA . ALA A 1 79 ? -42.632 -0.727 86.671 1.00 61.56 79 ALA A CA 1
ATOM 573 C C . ALA A 1 79 ? -44.029 -1.358 86.536 1.00 61.56 79 ALA A C 1
ATOM 575 O O . ALA A 1 79 ? -45.006 -0.658 86.259 1.00 61.56 79 ALA A O 1
ATOM 576 N N . GLN A 1 80 ? -44.118 -2.677 86.709 1.00 68.31 80 GLN A N 1
ATOM 577 C CA . GLN A 1 80 ? -45.397 -3.370 86.807 1.00 68.31 80 GLN A CA 1
ATOM 578 C C . GLN A 1 80 ? -46.112 -2.869 88.069 1.00 68.31 80 GLN A C 1
ATOM 580 O O . GLN A 1 80 ? -45.528 -2.848 89.153 1.00 68.31 80 GLN A O 1
ATOM 585 N N . GLU A 1 81 ? -47.360 -2.421 87.920 1.00 79.19 81 GLU A N 1
ATOM 586 C CA . GLU A 1 81 ? -48.215 -2.075 89.061 1.00 79.19 81 GLU A CA 1
ATOM 587 C C . GLU A 1 81 ? -48.281 -3.277 90.016 1.00 79.19 81 GLU A C 1
ATOM 589 O O . GLU A 1 81 ? -48.230 -4.418 89.564 1.00 79.19 81 GLU A O 1
ATOM 594 N N . SER A 1 82 ? -48.358 -3.065 91.330 1.00 83.50 82 SER A N 1
ATOM 595 C CA . SER A 1 82 ? -48.550 -4.182 92.260 1.00 83.50 82 SER A CA 1
ATOM 596 C C . SER A 1 82 ? -50.034 -4.556 92.350 1.00 83.50 82 SER A C 1
ATOM 598 O O . SER A 1 82 ? -50.911 -3.706 92.179 1.00 83.50 82 SER A O 1
ATOM 600 N N . PHE A 1 83 ? -50.352 -5.815 92.668 1.00 81.94 83 PHE A N 1
ATOM 601 C CA . PHE A 1 83 ? -51.747 -6.247 92.849 1.00 81.94 83 PHE A CA 1
ATOM 602 C C . PHE A 1 83 ? -52.485 -5.415 93.915 1.00 81.94 83 PHE A C 1
ATOM 604 O O . PHE A 1 83 ? -53.667 -5.105 93.767 1.00 81.94 83 PHE A O 1
ATOM 611 N N . GLY A 1 84 ? -51.775 -5.000 94.971 1.00 80.12 84 GLY A N 1
ATOM 612 C CA . GLY A 1 84 ? -52.314 -4.137 96.024 1.00 80.12 84 GLY A CA 1
ATOM 613 C C . GLY A 1 84 ? -52.655 -2.727 95.538 1.00 80.12 84 GLY A C 1
ATOM 614 O O . GLY A 1 84 ? -53.723 -2.214 95.872 1.00 80.12 84 GLY A O 1
ATOM 615 N N . ASP A 1 85 ? -51.798 -2.129 94.707 1.00 83.25 85 ASP A N 1
ATOM 616 C CA . ASP A 1 85 ? -52.046 -0.807 94.114 1.00 83.25 85 ASP A CA 1
ATOM 617 C C . ASP A 1 85 ? -53.211 -0.855 93.120 1.00 83.25 85 ASP A C 1
ATOM 619 O O . ASP A 1 85 ? -54.077 0.026 93.120 1.00 83.25 85 ASP A O 1
ATOM 623 N N . TRP A 1 86 ? -53.297 -1.940 92.345 1.00 86.69 86 TRP A N 1
ATOM 624 C CA . TRP A 1 86 ? -54.408 -2.189 91.433 1.00 86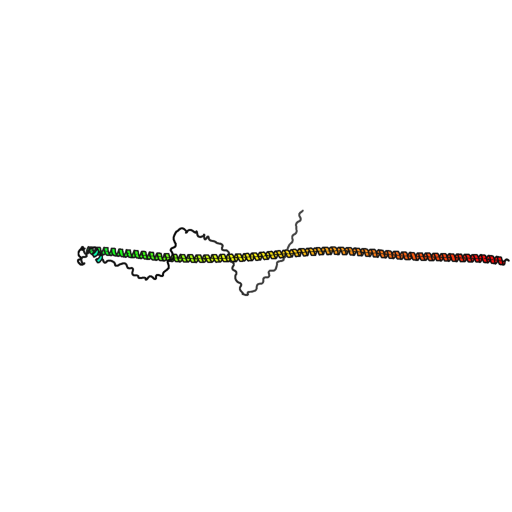.69 86 TRP A CA 1
ATOM 625 C C . TRP A 1 86 ? -55.742 -2.327 92.182 1.00 86.69 86 TRP A C 1
ATOM 627 O O . TRP A 1 86 ? -56.724 -1.671 91.822 1.00 86.69 86 TRP A O 1
ATOM 637 N N . LEU A 1 87 ? -55.778 -3.119 93.263 1.00 84.38 87 LEU A N 1
ATOM 638 C CA . LEU A 1 87 ? -56.962 -3.262 94.119 1.00 84.38 87 LEU A CA 1
ATOM 639 C C . LEU A 1 87 ? -57.389 -1.916 94.715 1.00 84.38 87 LEU A C 1
ATOM 641 O O . LEU A 1 87 ? -58.571 -1.566 94.657 1.00 84.38 87 LEU A O 1
ATOM 645 N N . ALA A 1 88 ? -56.430 -1.143 95.233 1.00 81.62 88 ALA A N 1
ATOM 646 C CA . ALA A 1 88 ? -56.681 0.175 95.804 1.00 81.62 88 ALA A CA 1
ATOM 647 C C . ALA A 1 88 ? -57.259 1.149 94.764 1.00 81.62 88 ALA A C 1
ATOM 649 O O . ALA A 1 88 ? -58.226 1.856 95.058 1.00 81.62 88 ALA A O 1
ATOM 650 N N . ARG A 1 89 ? -56.738 1.141 93.530 1.00 83.06 89 ARG A N 1
ATOM 651 C CA . ARG A 1 89 ? -57.258 1.952 92.417 1.00 83.06 89 ARG A CA 1
ATOM 652 C C . ARG A 1 89 ? -58.673 1.546 92.008 1.00 83.06 89 ARG A C 1
ATOM 654 O O . ARG A 1 89 ? -59.491 2.408 91.697 1.00 83.06 89 ARG A O 1
ATOM 661 N N . CYS A 1 90 ? -58.980 0.253 92.035 1.00 83.06 90 CYS A N 1
ATOM 662 C CA . CYS A 1 90 ? -60.327 -0.264 91.795 1.00 83.06 90 CYS A CA 1
ATOM 663 C C . CYS A 1 90 ? -61.288 -0.034 92.978 1.00 83.06 90 CYS A C 1
ATOM 665 O O . CYS A 1 90 ? -62.465 -0.380 92.878 1.00 83.06 90 CYS A O 1
ATOM 667 N N . GLY A 1 91 ? -60.815 0.540 94.091 1.00 81.94 91 GLY A N 1
ATOM 668 C CA . GLY A 1 91 ? -61.614 0.767 95.294 1.00 81.94 91 GLY A CA 1
ATOM 669 C C . GLY A 1 91 ? -61.985 -0.525 96.026 1.00 81.94 91 GLY A C 1
ATOM 670 O O . GLY A 1 91 ? -62.980 -0.549 96.749 1.00 81.94 91 GLY A O 1
ATOM 671 N N . LEU A 1 92 ? -61.219 -1.602 95.837 1.00 82.88 92 LEU A N 1
ATOM 672 C CA . LEU A 1 92 ? -61.433 -2.911 96.456 1.00 82.88 92 LEU A CA 1
ATOM 673 C C . LEU A 1 92 ? -60.429 -3.150 97.586 1.00 82.88 92 LEU A C 1
ATOM 675 O O . LEU A 1 92 ? -59.310 -2.642 97.566 1.00 82.88 92 LEU A O 1
ATOM 679 N N . ARG A 1 93 ? -60.830 -3.941 98.584 1.00 81.12 93 ARG A N 1
ATOM 680 C CA . ARG A 1 93 ? -60.001 -4.237 99.758 1.00 81.12 93 ARG A CA 1
ATOM 681 C C . ARG A 1 93 ? -60.090 -5.700 100.168 1.00 81.12 93 ARG A C 1
ATOM 683 O O . ARG A 1 93 ? -61.186 -6.212 100.417 1.00 81.12 93 ARG A O 1
ATOM 690 N N . GLY A 1 94 ? -58.935 -6.340 100.319 1.00 74.44 94 GLY A N 1
ATOM 691 C CA . GLY A 1 94 ? -58.814 -7.703 100.808 1.00 74.44 94 GLY A CA 1
ATOM 692 C C . GLY A 1 94 ? -59.062 -7.835 102.320 1.00 74.44 94 GLY A C 1
ATOM 693 O O . GLY A 1 94 ? -59.111 -6.847 103.059 1.00 74.44 94 GLY A O 1
ATOM 694 N N . PRO A 1 95 ? -59.200 -9.068 102.833 1.00 69.38 95 PRO A N 1
ATOM 695 C CA . PRO A 1 95 ? -59.508 -9.307 104.245 1.00 69.38 95 PRO A CA 1
ATOM 696 C C . PRO A 1 95 ? -58.458 -8.794 105.245 1.00 69.38 95 PRO A C 1
ATOM 698 O O . PRO A 1 95 ? -58.839 -8.506 106.383 1.00 69.38 95 PRO A O 1
ATOM 701 N N . ALA A 1 96 ? -57.192 -8.666 104.822 1.00 67.56 96 ALA A N 1
ATOM 702 C CA . ALA A 1 96 ? -56.030 -8.312 105.648 1.00 67.56 96 ALA A CA 1
ATOM 703 C C . ALA A 1 96 ? -55.512 -6.868 105.461 1.00 67.56 96 ALA A C 1
ATOM 705 O O . ALA A 1 96 ? -54.628 -6.439 106.199 1.00 67.56 96 ALA A O 1
ATOM 706 N N . ASP A 1 97 ? -56.050 -6.108 104.505 1.00 68.25 97 ASP A N 1
ATOM 707 C CA . ASP A 1 97 ? -55.547 -4.764 104.184 1.00 68.25 97 ASP A CA 1
ATOM 708 C C . ASP A 1 97 ? -56.089 -3.735 105.200 1.00 68.25 97 ASP A C 1
ATOM 710 O O . ASP A 1 97 ? -57.109 -3.997 105.832 1.00 68.25 97 ASP A O 1
ATOM 714 N N . ALA A 1 98 ? -55.469 -2.564 105.391 1.00 64.19 98 ALA A N 1
ATOM 715 C CA . ALA A 1 98 ? -55.922 -1.546 106.361 1.00 64.19 98 ALA A CA 1
ATOM 716 C C . ALA A 1 98 ? -57.189 -0.777 105.902 1.00 64.19 98 ALA A C 1
ATOM 718 O O . ALA A 1 98 ? -57.488 -0.695 104.714 1.00 64.19 98 ALA A O 1
ATOM 719 N N . SER A 1 99 ? -57.980 -0.223 106.837 1.00 58.59 99 SER A N 1
ATOM 720 C CA . SER A 1 99 ? -59.251 0.459 106.512 1.00 58.59 99 SER A CA 1
ATOM 721 C C . SER A 1 99 ? -59.034 1.829 105.869 1.00 58.59 99 SER A C 1
ATOM 723 O O . SER A 1 99 ? -58.817 2.810 106.574 1.00 58.59 99 SER A O 1
ATOM 725 N N . ALA A 1 100 ? -59.187 1.908 104.546 1.00 59.78 100 ALA A N 1
ATOM 726 C CA . ALA A 1 100 ? -59.299 3.163 103.803 1.00 59.78 100 ALA A CA 1
ATOM 727 C C . ALA A 1 100 ? -60.778 3.505 103.525 1.00 59.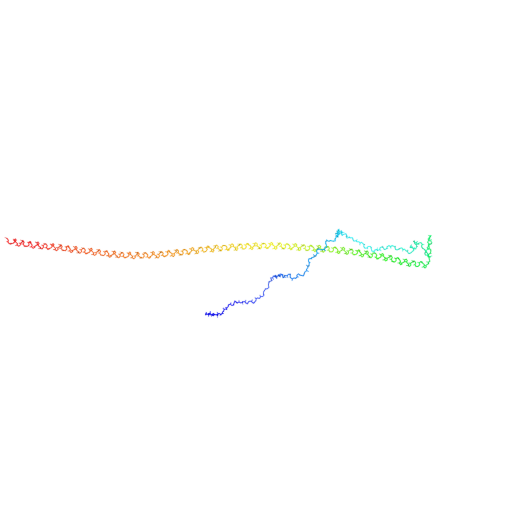78 100 ALA A C 1
ATOM 729 O O . ALA A 1 100 ? -61.563 2.636 103.131 1.00 59.78 100 ALA A O 1
ATOM 730 N N . HIS A 1 101 ? -61.174 4.761 103.759 1.00 56.47 101 HIS A N 1
ATOM 731 C CA . HIS A 1 101 ? -62.549 5.237 103.550 1.00 56.47 101 HIS A CA 1
ATOM 732 C C . HIS A 1 101 ? -62.954 5.142 102.068 1.00 56.47 101 HIS A C 1
ATOM 734 O O . HIS A 1 101 ? -62.236 5.633 101.205 1.00 56.47 101 HIS A O 1
ATOM 740 N N . GLY A 1 102 ? -64.112 4.529 101.787 1.00 68.00 102 GLY A N 1
ATOM 741 C CA . GLY A 1 102 ? -64.681 4.414 100.434 1.00 68.00 102 GLY A CA 1
ATOM 742 C C . GLY A 1 102 ? -64.387 3.109 99.680 1.00 68.00 102 GLY A C 1
ATOM 743 O O . GLY A 1 102 ? -64.850 2.967 98.554 1.00 68.00 102 GLY A O 1
ATOM 744 N N . SER A 1 103 ? -63.668 2.151 100.281 1.00 75.75 103 SER A N 1
ATOM 745 C CA . SER A 1 103 ? -63.333 0.863 99.647 1.00 75.75 103 SER A CA 1
ATOM 746 C C . SER A 1 103 ? -64.343 -0.260 99.950 1.00 75.75 103 SER A C 1
ATOM 748 O O . SER A 1 103 ? -64.827 -0.399 101.077 1.00 75.75 103 SER A O 1
ATOM 750 N N . LEU A 1 104 ? -64.654 -1.084 98.945 1.00 79.44 104 LEU A N 1
ATOM 751 C CA . LEU A 1 104 ? -65.520 -2.265 99.030 1.00 79.44 104 LEU A CA 1
ATOM 752 C C . LEU A 1 104 ? -64.719 -3.495 99.482 1.00 79.44 104 LEU A C 1
ATOM 754 O O . LEU A 1 104 ? -63.691 -3.837 98.898 1.00 79.44 104 LEU A O 1
ATOM 758 N N . ARG A 1 105 ? -65.196 -4.182 100.527 1.00 80.38 105 ARG A N 1
ATOM 759 C CA . ARG A 1 105 ? -64.522 -5.363 101.089 1.00 80.38 105 ARG A CA 1
ATOM 760 C C . ARG A 1 105 ? -64.878 -6.619 100.295 1.00 80.38 105 ARG A C 1
ATOM 762 O O . ARG A 1 105 ? -66.054 -6.956 100.187 1.00 80.38 105 ARG A O 1
ATOM 769 N N . ILE A 1 106 ? -63.867 -7.325 99.801 1.00 85.12 106 ILE A N 1
ATOM 770 C CA . ILE A 1 106 ? -64.019 -8.600 99.085 1.00 85.12 106 ILE A CA 1
ATOM 771 C C . ILE A 1 106 ? -63.690 -9.789 99.998 1.00 85.12 106 ILE A C 1
ATOM 773 O O . ILE A 1 106 ? -62.958 -9.653 100.983 1.00 85.12 106 ILE A O 1
ATOM 777 N N . SER A 1 107 ? -64.257 -10.962 99.699 1.00 86.75 107 SER A N 1
ATOM 778 C CA . SER A 1 107 ? -63.917 -12.210 100.401 1.00 86.75 107 SER A CA 1
ATOM 779 C C . SER A 1 107 ? -62.531 -12.729 99.996 1.00 86.75 107 SER A C 1
ATOM 781 O O . SER A 1 107 ? -62.000 -12.338 98.958 1.00 86.75 107 SER A O 1
ATOM 783 N N . GLN A 1 108 ? -61.946 -13.633 100.792 1.00 85.06 108 GLN A N 1
ATOM 784 C CA . GLN A 1 108 ? -60.633 -14.212 100.479 1.00 85.06 108 GLN A CA 1
ATOM 785 C C . GLN A 1 108 ? -60.652 -14.982 99.150 1.00 85.06 108 GLN A C 1
ATOM 787 O O . GLN A 1 108 ? -59.803 -14.740 98.309 1.00 85.06 108 GLN A O 1
ATOM 792 N N . SER A 1 109 ? -61.677 -15.804 98.906 1.00 86.00 109 SER A N 1
ATOM 793 C CA . SER A 1 109 ? -61.811 -16.535 97.636 1.00 86.00 109 SER A CA 1
ATOM 794 C C . SER A 1 109 ? -61.948 -15.603 96.425 1.00 86.00 109 SER A C 1
ATOM 796 O O . SER A 1 109 ? -61.397 -15.896 95.372 1.00 86.00 109 SER A O 1
ATOM 798 N N . GLN A 1 110 ? -62.634 -14.462 96.567 1.00 86.62 110 GLN A N 1
ATOM 799 C CA . GLN A 1 110 ? -62.702 -13.451 95.504 1.00 86.62 110 GLN A CA 1
ATOM 800 C C . GLN A 1 110 ? -61.368 -12.727 95.307 1.00 86.62 110 GLN A C 1
ATOM 802 O O . GLN A 1 110 ? -61.045 -12.367 94.182 1.00 86.62 110 GLN A O 1
ATOM 807 N N . ARG A 1 111 ? -60.601 -12.501 96.381 1.00 86.25 111 ARG A N 1
ATOM 808 C CA . ARG A 1 111 ? -59.252 -11.934 96.291 1.00 86.25 111 ARG A CA 1
ATOM 809 C C . ARG A 1 111 ? -58.323 -12.876 95.537 1.00 86.25 111 ARG A C 1
ATOM 811 O O . ARG A 1 111 ? -57.666 -12.408 94.622 1.00 86.25 111 ARG A O 1
ATOM 818 N N . ASP A 1 112 ? -58.321 -14.161 95.883 1.00 86.38 112 ASP A N 1
ATOM 819 C CA . ASP A 1 112 ? -57.456 -15.167 95.258 1.00 86.38 112 ASP A CA 1
ATOM 820 C C . ASP A 1 112 ? -57.781 -15.322 93.756 1.00 86.38 112 ASP A C 1
ATOM 822 O O . ASP A 1 112 ? -56.879 -15.369 92.922 1.00 86.38 112 ASP A O 1
ATOM 826 N N . GLU A 1 113 ? -59.069 -15.311 93.387 1.00 89.44 113 GLU A N 1
ATOM 827 C CA . GLU A 1 113 ? -59.506 -15.340 91.981 1.00 89.44 113 GLU A CA 1
ATOM 828 C C . GLU A 1 113 ? -59.097 -14.062 91.223 1.00 89.44 113 GLU A C 1
ATOM 830 O O . GLU A 1 113 ? -58.598 -14.127 90.100 1.00 89.44 113 GLU A O 1
ATOM 835 N N . LEU A 1 114 ? -59.272 -12.884 91.837 1.00 87.81 114 LEU A N 1
ATOM 836 C CA . LEU A 1 114 ? -58.859 -11.608 91.244 1.00 87.81 114 LEU A CA 1
ATOM 837 C C . LEU A 1 114 ? -57.338 -11.499 91.112 1.00 87.81 114 LEU A C 1
ATOM 839 O O . LEU A 1 114 ? -56.868 -10.948 90.123 1.00 87.81 114 LEU A O 1
ATOM 843 N N . GLU A 1 115 ? -56.580 -12.031 92.070 1.00 88.19 115 GLU A N 1
ATOM 844 C CA . GLU A 1 115 ? -55.120 -12.108 92.016 1.00 88.19 115 GLU A CA 1
ATOM 845 C C . GLU A 1 115 ? -54.676 -13.002 90.862 1.00 88.19 115 GLU A C 1
ATOM 847 O O . GLU A 1 115 ? -53.805 -12.620 90.086 1.00 88.19 115 GLU A O 1
ATOM 852 N N . HIS A 1 116 ? -55.340 -14.145 90.673 1.00 88.69 116 HIS A N 1
ATOM 853 C CA . HIS A 1 116 ? -55.057 -15.036 89.556 1.00 88.69 116 HIS A CA 1
ATOM 854 C C . HIS A 1 116 ? -55.336 -14.379 88.192 1.00 88.69 116 HIS A C 1
ATOM 856 O O . HIS A 1 116 ? -54.476 -14.392 87.309 1.00 88.69 116 HIS A O 1
ATOM 862 N N . VAL A 1 117 ? -56.503 -13.747 88.020 1.00 89.06 117 VAL A N 1
ATOM 863 C CA . VAL A 1 117 ? -56.853 -13.028 86.780 1.00 89.06 117 VAL A CA 1
ATOM 864 C C . VAL A 1 117 ? -55.916 -11.844 86.537 1.00 89.06 117 VAL A C 1
ATOM 866 O O . VAL A 1 117 ? -55.512 -11.603 85.399 1.00 89.06 117 VAL A O 1
ATOM 869 N N . TRP A 1 118 ? -55.547 -11.119 87.593 1.00 87.88 118 TRP A N 1
ATOM 870 C CA . TRP A 1 118 ? -54.619 -9.997 87.517 1.00 87.88 118 TRP A CA 1
ATOM 871 C C . TRP A 1 118 ? -53.211 -10.442 87.107 1.00 87.88 118 TRP A C 1
ATOM 873 O O . TRP A 1 118 ? -52.643 -9.847 86.193 1.00 87.88 118 TRP A O 1
ATOM 883 N N . CYS A 1 119 ? -52.680 -11.516 87.699 1.00 88.12 119 CYS A N 1
ATOM 884 C CA . CYS A 1 119 ? -51.394 -12.103 87.313 1.00 88.12 119 CYS A CA 1
ATOM 885 C C . CYS A 1 119 ? -51.392 -12.515 85.837 1.00 88.12 119 CYS A C 1
ATOM 887 O O . CYS A 1 119 ? -50.487 -12.126 85.102 1.00 88.12 119 CYS A O 1
ATOM 889 N N . ASN A 1 120 ? -52.443 -13.203 85.376 1.00 89.06 120 ASN A N 1
ATOM 890 C CA . ASN A 1 120 ? -52.572 -13.605 83.972 1.00 89.06 120 ASN A CA 1
ATOM 891 C C . ASN A 1 120 ? -52.648 -12.388 83.028 1.00 89.06 120 ASN A C 1
ATOM 893 O O . ASN A 1 120 ? -52.067 -12.396 81.943 1.00 89.06 120 ASN A O 1
ATOM 897 N N . ALA A 1 121 ? -53.352 -11.322 83.425 1.00 87.56 121 ALA A N 1
ATOM 898 C CA . ALA A 1 121 ? -53.449 -10.094 82.636 1.00 87.56 121 ALA A CA 1
ATOM 899 C C . ALA A 1 121 ? -52.121 -9.319 82.591 1.00 87.56 121 ALA A C 1
ATOM 901 O O . ALA A 1 121 ? -51.760 -8.783 81.543 1.00 87.56 121 ALA A O 1
ATOM 902 N N . ALA A 1 122 ? -51.387 -9.276 83.702 1.00 84.19 122 ALA A N 1
ATOM 903 C CA . ALA A 1 122 ? -50.094 -8.610 83.782 1.00 84.19 122 ALA A CA 1
ATOM 904 C C . ALA A 1 122 ? -49.000 -9.379 83.017 1.00 84.19 122 ALA A C 1
ATOM 906 O O . ALA A 1 122 ? -48.171 -8.769 82.337 1.00 84.19 122 ALA A O 1
ATOM 907 N N . GLU A 1 123 ? -49.043 -10.713 83.044 1.00 87.75 123 GLU A N 1
ATOM 908 C CA . GLU A 1 123 ? -48.202 -11.568 82.203 1.00 87.75 123 GLU A CA 1
ATOM 909 C C . GLU A 1 123 ? -48.506 -11.340 80.715 1.00 87.75 123 GLU A C 1
ATOM 911 O O . GLU A 1 123 ? -47.590 -11.113 79.926 1.00 87.75 123 GLU A O 1
ATOM 916 N N . ALA A 1 124 ? -49.786 -11.294 80.328 1.00 88.62 124 ALA A N 1
ATOM 917 C CA . ALA A 1 124 ? -50.184 -11.008 78.951 1.00 88.62 124 ALA A CA 1
ATOM 918 C C . ALA A 1 124 ? -49.737 -9.613 78.471 1.00 88.62 124 ALA A C 1
ATOM 920 O O . ALA A 1 124 ? -49.344 -9.462 77.312 1.00 88.62 124 ALA A O 1
ATOM 921 N N . ASP A 1 125 ? -49.769 -8.597 79.340 1.00 86.19 125 ASP A N 1
ATOM 922 C CA . ASP A 1 125 ? -49.270 -7.256 79.012 1.00 86.19 125 ASP A CA 1
ATOM 923 C C . ASP A 1 125 ? -47.743 -7.237 78.845 1.00 86.19 125 ASP A C 1
ATOM 925 O O . ASP A 1 125 ? -47.226 -6.659 77.888 1.00 86.19 125 ASP A O 1
ATOM 929 N N . THR A 1 126 ? -47.019 -7.951 79.710 1.00 85.50 126 THR A N 1
ATOM 930 C CA . THR A 1 126 ? -45.559 -8.108 79.610 1.00 85.50 126 THR A CA 1
ATOM 931 C C . THR A 1 126 ? -45.163 -8.825 78.319 1.00 85.50 126 THR A C 1
ATOM 933 O O . THR A 1 126 ? -44.270 -8.372 77.600 1.00 85.50 126 THR A O 1
ATOM 936 N N . LEU A 1 127 ? -45.872 -9.904 77.967 1.00 88.62 127 LEU A N 1
ATOM 937 C CA . LEU A 1 127 ? -45.670 -10.629 76.712 1.00 88.62 127 LEU A CA 1
ATOM 938 C C . LEU A 1 127 ? -45.980 -9.760 75.488 1.00 88.62 127 LEU A C 1
ATOM 940 O O . LEU A 1 127 ? -45.238 -9.816 74.509 1.00 88.62 127 LEU A O 1
ATOM 944 N N . ARG A 1 128 ? -47.026 -8.920 75.534 1.00 89.69 128 ARG A N 1
ATOM 945 C CA . ARG A 1 128 ? -47.314 -7.967 74.450 1.00 89.69 128 ARG A CA 1
ATOM 946 C C . ARG A 1 128 ? -46.141 -7.008 74.238 1.00 89.69 128 ARG A C 1
ATOM 948 O O . ARG A 1 128 ? -45.689 -6.874 73.104 1.00 89.69 128 ARG A O 1
ATOM 955 N N . ARG A 1 129 ? -45.618 -6.399 75.308 1.00 87.44 129 ARG A N 1
ATOM 956 C CA . ARG A 1 129 ? -44.470 -5.473 75.232 1.00 87.44 129 ARG A CA 1
ATOM 957 C C . ARG A 1 129 ? -43.210 -6.158 74.703 1.00 87.44 129 ARG A C 1
ATOM 959 O O . ARG A 1 129 ? -42.503 -5.584 73.884 1.00 87.44 129 ARG A O 1
ATOM 966 N N . LEU A 1 130 ? -42.947 -7.398 75.122 1.00 88.81 130 LEU A N 1
ATOM 967 C CA . LEU A 1 130 ? -41.836 -8.203 74.597 1.00 88.81 130 LEU A CA 1
ATOM 968 C C . LEU A 1 130 ? -41.963 -8.449 73.091 1.00 88.81 130 LEU A C 1
ATOM 970 O O . LEU A 1 130 ? -40.985 -8.299 72.366 1.00 88.81 130 LEU A O 1
ATOM 974 N N . VAL A 1 131 ? -43.158 -8.804 72.615 1.00 92.50 131 VAL A N 1
ATOM 975 C CA . VAL A 1 131 ? -43.409 -9.036 71.185 1.00 92.50 131 VAL A CA 1
ATOM 976 C C . VAL A 1 131 ? -43.272 -7.745 70.377 1.00 92.50 131 VAL A C 1
ATOM 978 O O . VAL A 1 131 ? -42.718 -7.775 69.280 1.00 92.50 131 VAL A O 1
ATOM 981 N N . GLU A 1 132 ? -43.745 -6.615 70.902 1.00 90.12 132 GLU A N 1
ATOM 982 C CA . GLU A 1 132 ? -43.587 -5.304 70.261 1.00 90.12 132 GLU A CA 1
ATOM 983 C C . GLU A 1 132 ? -42.111 -4.895 70.170 1.00 90.12 132 GLU A C 1
ATOM 985 O O . GLU A 1 132 ? -41.641 -4.583 69.078 1.00 90.12 132 GLU A O 1
ATOM 990 N N . ASN A 1 133 ? -41.351 -5.019 71.262 1.00 89.25 133 ASN A N 1
ATOM 991 C CA . ASN A 1 133 ? -39.911 -4.746 71.268 1.00 89.25 133 ASN A CA 1
ATOM 992 C C . ASN A 1 133 ? -39.141 -5.683 70.328 1.00 89.25 133 ASN A C 1
ATOM 994 O O . ASN A 1 133 ? -38.244 -5.240 69.611 1.00 89.25 133 ASN A O 1
ATOM 998 N N . LEU A 1 134 ? -39.494 -6.974 70.300 1.00 92.31 134 LEU A N 1
ATOM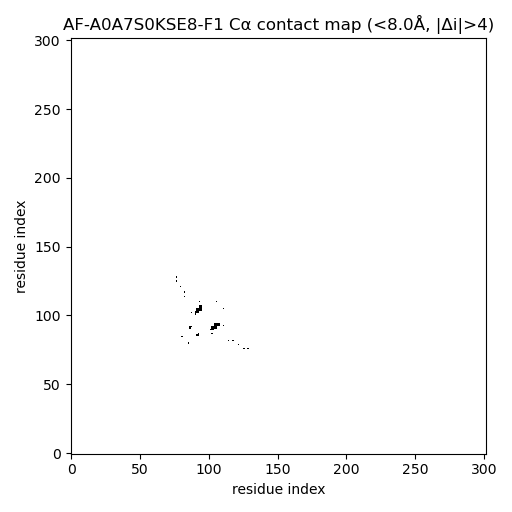 999 C CA . LEU A 1 134 ? -38.889 -7.934 69.380 1.00 92.31 134 LEU A CA 1
ATOM 1000 C C . LEU A 1 134 ? -39.148 -7.519 67.929 1.00 92.31 134 LEU A C 1
ATOM 1002 O O . LEU A 1 134 ? -38.207 -7.435 67.144 1.00 92.31 134 LEU A O 1
ATOM 1006 N N . LYS A 1 135 ? -40.395 -7.183 67.591 1.00 94.38 135 LYS A N 1
ATOM 1007 C CA . LYS A 1 135 ? -40.768 -6.706 66.257 1.00 94.38 135 LYS A CA 1
ATOM 1008 C C . LYS A 1 135 ? -40.000 -5.442 65.869 1.00 94.38 135 LYS A C 1
ATOM 1010 O O . LYS A 1 135 ? -39.526 -5.353 64.739 1.00 94.38 135 LYS A O 1
ATOM 1015 N N . ASP A 1 136 ? -39.879 -4.473 66.770 1.00 90.31 136 ASP A N 1
ATOM 1016 C CA . ASP A 1 136 ? -39.146 -3.237 66.492 1.00 90.31 136 ASP A CA 1
ATOM 1017 C C . ASP A 1 136 ? -37.649 -3.517 66.296 1.00 90.31 136 ASP A C 1
ATOM 1019 O O . ASP A 1 136 ? -37.048 -3.013 65.347 1.00 90.31 136 ASP A O 1
ATOM 1023 N N . SER A 1 137 ? -37.069 -4.425 67.091 1.00 88.62 137 SER A N 1
ATOM 1024 C CA . SER A 1 137 ? -35.680 -4.862 66.917 1.00 88.62 137 SER A CA 1
ATOM 1025 C C . SER A 1 137 ? -35.445 -5.580 65.580 1.00 88.62 137 SER A C 1
ATOM 1027 O O . SER A 1 137 ? -34.456 -5.300 64.902 1.00 88.62 137 SER A O 1
ATOM 1029 N N . GLU A 1 138 ? -36.370 -6.445 65.147 1.00 95.50 138 GLU A N 1
ATOM 1030 C CA . GLU A 1 138 ? -36.313 -7.128 63.851 1.00 95.50 138 GLU A CA 1
ATOM 1031 C C . GLU A 1 138 ? -36.457 -6.138 62.691 1.00 95.50 138 GLU A C 1
ATOM 1033 O O . GLU A 1 138 ? -35.728 -6.233 61.703 1.00 95.50 138 GLU A O 1
ATOM 1038 N N . LEU A 1 139 ? -37.351 -5.151 62.815 1.00 94.94 139 LEU A N 1
ATOM 1039 C CA . LEU A 1 139 ? -37.497 -4.082 61.827 1.00 94.94 139 LEU A CA 1
ATOM 1040 C C . LEU A 1 139 ? -36.227 -3.235 61.720 1.00 94.94 139 LEU A C 1
ATOM 1042 O O . LEU A 1 139 ? -35.824 -2.879 60.611 1.00 94.94 139 LEU A O 1
ATOM 1046 N N . ASP A 1 140 ? -35.573 -2.932 62.838 1.00 91.88 140 ASP A N 1
ATOM 1047 C CA . ASP A 1 140 ? -34.331 -2.165 62.839 1.00 91.88 140 ASP A CA 1
ATOM 1048 C C . ASP A 1 140 ? -33.138 -2.968 62.312 1.00 91.88 140 ASP A C 1
ATOM 1050 O O . ASP A 1 140 ? -32.268 -2.400 61.645 1.00 91.88 140 ASP A O 1
ATOM 1054 N N . ILE A 1 141 ? -33.096 -4.282 62.550 1.00 93.94 141 ILE A N 1
ATOM 1055 C CA . ILE A 1 141 ? -32.127 -5.182 61.907 1.00 93.94 141 ILE A CA 1
ATOM 1056 C C . ILE A 1 141 ? -32.374 -5.211 60.394 1.00 93.94 141 ILE A C 1
ATOM 1058 O O . ILE A 1 141 ? -31.449 -4.951 59.626 1.00 93.94 141 ILE A O 1
ATOM 1062 N N . ALA A 1 142 ? -33.619 -5.413 59.954 1.00 94.12 142 ALA A N 1
ATOM 1063 C CA . ALA A 1 142 ? -33.969 -5.450 58.535 1.00 94.12 142 ALA A CA 1
ATOM 1064 C C . ALA A 1 142 ? -33.642 -4.130 57.816 1.00 94.12 142 ALA A C 1
ATOM 1066 O O . ALA A 1 142 ? -33.128 -4.140 56.696 1.00 94.12 142 ALA A O 1
ATOM 1067 N N . ARG A 1 143 ? -33.879 -2.977 58.460 1.00 94.00 143 ARG A N 1
ATOM 1068 C CA . ARG A 1 143 ? -33.492 -1.659 57.925 1.00 94.00 143 ARG A CA 1
ATOM 1069 C C . ARG A 1 143 ? -31.981 -1.519 57.791 1.00 94.00 143 ARG A C 1
ATOM 1071 O O . ARG A 1 143 ? -31.512 -1.030 56.764 1.00 94.00 143 ARG A O 1
ATOM 1078 N N . ARG A 1 144 ? -31.216 -1.947 58.801 1.00 94.19 144 ARG A N 1
ATOM 1079 C CA . ARG A 1 144 ? -29.746 -1.920 58.755 1.00 94.19 144 ARG A CA 1
ATOM 1080 C C . ARG A 1 144 ? -29.204 -2.809 57.641 1.00 94.19 144 ARG A C 1
ATOM 1082 O O . ARG A 1 144 ? -28.361 -2.358 56.872 1.00 94.19 144 ARG A O 1
ATOM 1089 N N . GLU A 1 145 ? -29.729 -4.021 57.499 1.00 95.44 145 GLU A N 1
ATOM 1090 C CA . GLU A 1 145 ? -29.360 -4.926 56.407 1.00 95.44 145 GLU A CA 1
ATOM 1091 C C . GLU A 1 145 ? -29.724 -4.349 55.036 1.00 95.44 145 GLU A C 1
ATOM 1093 O O . GLU A 1 145 ? -28.923 -4.414 54.106 1.00 95.44 145 GLU A O 1
ATOM 1098 N N . GLN A 1 146 ? -30.901 -3.732 54.898 1.00 94.44 146 GLN A N 1
ATOM 1099 C CA . GLN A 1 146 ? -31.309 -3.089 53.651 1.00 94.44 146 GLN A CA 1
ATOM 1100 C C . GLN A 1 146 ? -30.368 -1.939 53.267 1.00 94.44 146 GLN A C 1
ATOM 1102 O O . GLN A 1 146 ? -29.980 -1.836 52.103 1.00 94.44 146 GLN A O 1
ATOM 1107 N N . LEU A 1 147 ? -29.981 -1.093 54.227 1.00 93.94 147 LEU A N 1
ATOM 1108 C CA . LEU A 1 147 ? -29.027 -0.006 53.993 1.00 93.94 147 LEU A CA 1
ATOM 1109 C C . LEU A 1 147 ? -27.640 -0.545 53.619 1.00 93.94 147 LEU A C 1
ATOM 1111 O O . LEU A 1 147 ? -27.050 -0.067 52.652 1.00 93.94 147 LEU A O 1
ATOM 1115 N N . ALA A 1 148 ? -27.151 -1.571 54.320 1.00 93.44 148 ALA A N 1
ATOM 1116 C CA . ALA A 1 148 ? -25.867 -2.205 54.022 1.00 93.44 148 ALA A CA 1
ATOM 1117 C C . ALA A 1 148 ? -25.850 -2.853 52.626 1.00 93.44 148 ALA A C 1
ATOM 1119 O O . ALA A 1 148 ? -24.907 -2.657 51.860 1.00 93.44 148 ALA A O 1
ATOM 1120 N N . ASN A 1 149 ? -26.919 -3.564 52.259 1.00 94.00 149 ASN A N 1
ATOM 1121 C CA . ASN A 1 149 ? -27.069 -4.156 50.930 1.00 94.00 149 ASN A CA 1
ATOM 1122 C C . ASN A 1 149 ? -27.159 -3.084 49.835 1.00 94.00 149 ASN A C 1
ATOM 1124 O O . ASN A 1 149 ? -26.593 -3.264 48.759 1.00 94.00 149 ASN A O 1
ATOM 1128 N N . GLY A 1 150 ? -27.841 -1.967 50.106 1.00 94.56 150 GLY A N 1
ATOM 1129 C CA . GLY A 1 150 ? -27.918 -0.828 49.192 1.00 94.56 150 GLY A CA 1
ATOM 1130 C C . GLY A 1 150 ? -26.559 -0.167 48.961 1.00 94.56 150 GLY A C 1
ATOM 1131 O O . GLY A 1 150 ? -26.195 0.084 47.814 1.00 94.56 150 GLY A O 1
ATOM 1132 N N . ALA A 1 151 ? -25.787 0.052 50.029 1.00 93.62 151 ALA A N 1
ATOM 1133 C CA . ALA A 1 151 ? -24.429 0.584 49.936 1.00 93.62 151 ALA A CA 1
ATOM 1134 C C . ALA A 1 151 ? -23.510 -0.361 49.146 1.00 93.62 151 ALA A C 1
ATOM 1136 O O . ALA A 1 151 ? -22.846 0.062 48.205 1.00 93.62 151 ALA A O 1
ATOM 1137 N N . TRP A 1 152 ? -23.550 -1.661 49.452 1.00 95.00 152 TRP A N 1
ATOM 1138 C CA . TRP A 1 152 ? -22.767 -2.658 48.724 1.00 95.00 152 TRP A CA 1
ATOM 1139 C C . TRP A 1 152 ? -23.130 -2.724 47.232 1.00 95.00 152 TRP A C 1
ATOM 1141 O O . TRP A 1 152 ? -22.241 -2.810 46.384 1.00 95.00 152 TRP A O 1
ATOM 1151 N N . ALA A 1 153 ? -24.423 -2.665 46.897 1.00 96.12 153 ALA A N 1
ATOM 1152 C CA . ALA A 1 153 ? -24.878 -2.660 45.509 1.00 96.12 153 ALA A CA 1
ATOM 1153 C C . ALA A 1 153 ? -24.389 -1.413 44.759 1.00 96.12 153 ALA A C 1
ATOM 1155 O O . ALA A 1 153 ? -23.883 -1.537 43.645 1.00 96.12 153 ALA A O 1
ATOM 1156 N N . HIS A 1 154 ? -24.474 -0.239 45.389 1.00 95.31 154 HIS A N 1
ATOM 1157 C CA . HIS A 1 154 ? -23.970 1.008 44.820 1.00 95.31 154 HIS A CA 1
ATOM 1158 C C . HIS A 1 154 ? -22.460 0.940 44.551 1.00 95.31 154 HIS A C 1
ATOM 1160 O O . HIS A 1 154 ? -22.020 1.219 43.436 1.00 95.31 154 HIS A O 1
ATOM 1166 N N . ASP A 1 155 ? -21.666 0.497 45.529 1.00 96.19 155 ASP A N 1
ATOM 1167 C CA . ASP A 1 155 ? -20.211 0.379 45.381 1.00 96.19 155 ASP A CA 1
ATOM 1168 C C . ASP A 1 155 ? -19.830 -0.622 44.281 1.00 96.19 155 ASP A C 1
ATOM 1170 O O . ASP A 1 155 ? -18.894 -0.400 43.507 1.00 96.19 155 ASP A O 1
ATOM 1174 N N . PHE A 1 156 ? -20.575 -1.725 44.171 1.00 95.56 156 PHE A N 1
ATOM 1175 C CA . PHE A 1 156 ? -20.393 -2.702 43.102 1.00 95.56 156 PHE A CA 1
ATOM 1176 C C . PHE A 1 156 ? -20.722 -2.116 41.719 1.00 95.56 156 PHE A C 1
ATOM 1178 O O . PHE A 1 156 ? -19.962 -2.310 40.761 1.00 95.56 156 PHE A O 1
ATOM 1185 N N . GLU A 1 157 ? -21.831 -1.388 41.592 1.00 97.81 157 GLU A N 1
ATOM 1186 C CA . GLU A 1 157 ? -22.226 -0.710 40.354 1.00 97.81 157 GLU A CA 1
ATOM 1187 C C . GLU A 1 157 ? -21.200 0.354 39.945 1.00 97.81 157 GLU A C 1
ATOM 1189 O O . GLU A 1 157 ? -20.771 0.381 38.790 1.00 97.81 157 GLU A O 1
ATOM 1194 N N . GLU A 1 158 ? -20.720 1.169 40.883 1.00 97.38 158 GLU A N 1
ATOM 1195 C CA . GLU A 1 158 ? -19.698 2.182 40.615 1.00 97.38 158 GLU A CA 1
ATOM 1196 C C . GLU A 1 158 ? -18.366 1.542 40.188 1.00 97.38 158 GLU A C 1
ATOM 1198 O O . GLU A 1 158 ? -17.771 1.926 39.172 1.00 97.38 158 GLU A O 1
ATOM 1203 N N . ALA A 1 159 ? -17.911 0.513 40.911 1.00 96.12 159 ALA A N 1
ATOM 1204 C CA . ALA A 1 159 ? -16.677 -0.196 40.589 1.00 96.12 159 ALA A CA 1
ATOM 1205 C C . ALA A 1 159 ? -16.746 -0.868 39.210 1.00 96.12 159 ALA A C 1
ATOM 1207 O O . ALA A 1 159 ? -15.784 -0.817 38.433 1.00 96.12 159 ALA A O 1
ATOM 1208 N N . THR A 1 160 ? -17.884 -1.479 38.875 1.00 97.25 160 THR A N 1
ATOM 1209 C CA . THR A 1 160 ? -18.082 -2.121 37.572 1.00 97.25 160 THR A CA 1
ATOM 1210 C C . THR A 1 160 ? -18.202 -1.094 36.450 1.00 97.25 160 THR A C 1
ATOM 1212 O O . THR A 1 160 ? -17.571 -1.286 35.408 1.00 97.25 160 THR A O 1
ATOM 1215 N N . ALA A 1 161 ? -18.910 0.020 36.657 1.00 97.19 161 ALA A N 1
ATOM 1216 C CA . ALA A 1 161 ? -18.993 1.118 35.696 1.00 97.19 161 ALA A CA 1
ATOM 1217 C C . ALA A 1 161 ? -17.606 1.693 35.379 1.00 97.19 161 ALA A C 1
ATOM 1219 O O . ALA A 1 161 ? -17.243 1.811 34.208 1.00 97.19 161 ALA A O 1
ATOM 1220 N N . LYS A 1 162 ? -16.789 1.951 36.406 1.00 97.19 162 LYS A N 1
ATOM 1221 C CA . LYS A 1 162 ? -15.408 2.433 36.253 1.00 97.19 162 LYS A CA 1
ATOM 1222 C C . LYS A 1 162 ? -14.502 1.416 35.556 1.00 97.19 162 LYS A C 1
ATOM 1224 O O . LYS A 1 162 ? -13.673 1.776 34.721 1.00 97.19 162 LYS A O 1
ATOM 1229 N N . ALA A 1 163 ? -14.655 0.128 35.865 1.00 96.81 163 ALA A N 1
ATOM 1230 C CA . ALA A 1 163 ? -13.902 -0.924 35.188 1.00 96.81 163 ALA A CA 1
ATOM 1231 C C . ALA A 1 163 ? -14.276 -1.026 33.700 1.00 96.81 163 ALA A C 1
ATOM 1233 O O . ALA A 1 163 ? -13.406 -1.249 32.855 1.00 96.81 163 ALA A O 1
ATOM 1234 N N . TRP A 1 164 ? -15.558 -0.864 33.364 1.00 97.62 164 TRP A N 1
ATOM 1235 C CA . TRP A 1 164 ? -16.020 -0.857 31.979 1.00 97.62 164 TRP A CA 1
ATOM 1236 C C . TRP A 1 164 ? -15.590 0.400 31.228 1.00 97.62 164 TRP A C 1
ATOM 1238 O O . TRP A 1 164 ? -15.112 0.266 30.102 1.00 97.62 164 TRP A O 1
ATOM 1248 N N . SER A 1 165 ? -15.677 1.585 31.836 1.00 97.88 165 SER A N 1
ATOM 1249 C CA . SER A 1 165 ? -15.220 2.826 31.201 1.00 97.88 165 SER A CA 1
ATOM 1250 C C . SER A 1 165 ? -13.728 2.762 30.874 1.00 97.88 165 SER A C 1
ATOM 1252 O O . SER A 1 165 ? -13.350 3.004 29.731 1.00 97.88 165 SER A O 1
ATOM 1254 N N . GLY A 1 166 ? -12.895 2.292 31.810 1.00 97.44 166 GLY A N 1
ATOM 1255 C CA . GLY A 1 166 ? -11.459 2.119 31.570 1.00 97.44 166 GLY A CA 1
ATOM 1256 C C . GLY A 1 166 ? -11.147 1.113 30.455 1.00 97.44 166 GLY A C 1
ATOM 1257 O O . GLY A 1 166 ? -10.238 1.330 29.654 1.00 97.44 166 GLY A O 1
ATOM 1258 N N . LYS A 1 167 ? -11.923 0.025 30.339 1.00 97.88 167 LYS A N 1
ATOM 1259 C CA . LYS A 1 167 ? -11.783 -0.926 29.220 1.00 97.88 167 LYS A CA 1
ATOM 1260 C C . LYS A 1 167 ? -12.155 -0.299 27.879 1.00 97.88 167 LYS A C 1
ATOM 1262 O O . LYS A 1 167 ? -11.476 -0.565 26.891 1.00 97.88 167 LYS A O 1
ATOM 1267 N N . VAL A 1 168 ? -13.217 0.504 27.836 1.00 98.19 168 VAL A N 1
ATOM 1268 C CA . VAL A 1 168 ? -13.644 1.201 26.616 1.00 98.19 168 VAL A CA 1
ATOM 1269 C C . VAL A 1 168 ? -12.593 2.225 26.195 1.00 98.19 168 VAL A C 1
ATOM 1271 O O . VAL A 1 168 ? -12.205 2.228 25.033 1.00 98.19 168 VAL A O 1
ATOM 1274 N N . GLU A 1 169 ? -12.069 3.023 27.124 1.00 98.00 169 GLU A N 1
ATOM 1275 C CA . GLU A 1 169 ? -10.994 3.989 26.857 1.00 98.00 169 GLU A CA 1
ATOM 1276 C C . GLU A 1 169 ? -9.708 3.314 26.355 1.00 98.00 169 GLU A C 1
ATOM 1278 O O . GLU A 1 169 ? -9.091 3.768 25.392 1.00 98.00 169 GLU A O 1
ATOM 1283 N N . ALA A 1 170 ? -9.316 2.186 26.953 1.00 97.75 170 ALA A N 1
ATOM 1284 C CA . ALA A 1 170 ? -8.166 1.420 26.479 1.00 97.75 170 ALA A CA 1
ATOM 1285 C C . ALA A 1 170 ? -8.399 0.843 25.071 1.00 97.75 170 ALA A C 1
ATOM 1287 O O . ALA A 1 170 ? -7.493 0.853 24.236 1.00 97.75 170 ALA A O 1
ATOM 1288 N N . ALA A 1 171 ? -9.613 0.356 24.792 1.00 98.00 171 ALA A N 1
ATOM 1289 C CA . ALA A 1 171 ? -9.974 -0.174 23.482 1.00 98.00 171 ALA A CA 1
ATOM 1290 C C . ALA A 1 171 ? -9.985 0.918 22.401 1.00 98.00 171 ALA A C 1
ATOM 1292 O O . ALA A 1 171 ? -9.449 0.697 21.317 1.00 98.00 171 ALA A O 1
ATOM 1293 N N . THR A 1 172 ? -10.527 2.103 22.694 1.00 98.25 172 THR A N 1
ATOM 1294 C CA . THR A 1 172 ? -10.531 3.228 21.747 1.00 98.25 172 THR A CA 1
ATOM 1295 C C . THR A 1 172 ? -9.122 3.762 21.501 1.00 98.25 172 THR A C 1
ATOM 1297 O O . THR A 1 172 ? -8.765 4.029 20.355 1.00 98.25 172 THR A O 1
ATOM 1300 N N . ALA A 1 173 ? -8.272 3.841 22.530 1.00 98.25 173 ALA A N 1
ATOM 1301 C CA . ALA A 1 173 ? -6.863 4.201 22.364 1.00 98.25 173 ALA A CA 1
ATOM 1302 C C . ALA A 1 173 ? -6.107 3.184 21.488 1.00 98.25 173 ALA A C 1
ATOM 1304 O O . ALA A 1 173 ? -5.352 3.574 20.594 1.00 98.25 173 ALA A O 1
ATOM 1305 N N . ALA A 1 174 ? -6.343 1.885 21.699 1.00 98.31 174 ALA A N 1
ATOM 1306 C CA . ALA A 1 174 ? -5.761 0.826 20.877 1.00 98.31 174 ALA A CA 1
ATOM 1307 C C . ALA A 1 174 ? -6.250 0.888 19.419 1.00 98.31 174 ALA A C 1
ATOM 1309 O O . ALA A 1 174 ? -5.448 0.719 18.501 1.00 98.31 174 ALA A O 1
ATOM 1310 N N . GLU A 1 175 ? -7.534 1.178 19.192 1.00 98.19 175 GLU A N 1
ATOM 1311 C CA . GLU A 1 175 ? -8.092 1.374 17.850 1.00 98.19 175 GLU A CA 1
ATOM 1312 C C . GLU A 1 175 ? -7.435 2.563 17.135 1.00 98.19 175 GLU A C 1
ATOM 1314 O O . GLU A 1 175 ? -7.021 2.438 15.982 1.00 98.19 175 GLU A O 1
ATOM 1319 N N . MET A 1 176 ? -7.291 3.701 17.818 1.00 98.31 176 MET A N 1
ATOM 1320 C CA . MET A 1 176 ? -6.641 4.890 17.260 1.00 98.31 176 MET A CA 1
ATOM 1321 C C . MET A 1 176 ? -5.169 4.634 16.920 1.00 98.31 176 MET A C 1
ATOM 1323 O O . MET A 1 176 ? -4.708 5.037 15.852 1.00 98.31 176 MET A O 1
ATOM 1327 N N . ALA A 1 177 ? -4.442 3.914 17.780 1.00 98.31 177 ALA A N 1
ATOM 1328 C CA . ALA A 1 177 ? -3.061 3.518 17.513 1.00 98.31 177 ALA A CA 1
ATOM 1329 C C . ALA A 1 177 ? -2.957 2.564 16.310 1.00 98.31 177 ALA A C 1
ATOM 1331 O O . ALA A 1 177 ? -2.091 2.738 15.454 1.00 98.31 177 ALA A O 1
ATOM 1332 N N . ALA A 1 178 ? -3.866 1.588 16.210 1.00 97.94 178 ALA A N 1
ATOM 1333 C CA . ALA A 1 178 ? -3.912 0.660 15.084 1.00 97.94 178 ALA A CA 1
ATOM 1334 C C . ALA A 1 178 ? -4.229 1.373 13.760 1.00 97.94 178 ALA A C 1
ATOM 1336 O O . ALA A 1 178 ? -3.614 1.064 12.740 1.00 97.94 178 ALA A O 1
ATOM 1337 N N . LYS A 1 179 ? -5.143 2.352 13.774 1.00 98.38 179 LYS A N 1
ATOM 1338 C CA . LYS A 1 179 ? -5.449 3.195 12.609 1.00 98.38 179 LYS A CA 1
ATOM 1339 C C . LYS A 1 179 ? -4.242 4.024 12.174 1.00 98.38 179 LYS A C 1
ATOM 1341 O O . LYS A 1 179 ? -3.879 3.975 11.006 1.00 98.38 179 LYS A O 1
ATOM 1346 N N . ALA A 1 180 ? -3.570 4.696 13.108 1.00 98.50 180 ALA A N 1
ATOM 1347 C CA . ALA A 1 180 ? -2.373 5.478 12.797 1.00 98.50 180 ALA A CA 1
ATOM 1348 C C . ALA A 1 180 ? -1.250 4.615 12.193 1.00 98.50 180 ALA A C 1
ATOM 1350 O O . ALA A 1 180 ? -0.580 5.027 11.246 1.00 98.50 180 ALA A O 1
ATOM 1351 N N . GLU A 1 181 ? -1.059 3.398 12.708 1.00 98.31 181 GLU A N 1
ATOM 1352 C CA . GLU A 1 181 ? -0.089 2.450 12.157 1.00 98.31 181 GLU A CA 1
ATOM 1353 C C . GLU A 1 181 ? -0.489 1.968 10.755 1.00 98.31 181 GLU A C 1
ATOM 1355 O O . GLU A 1 181 ? 0.367 1.865 9.874 1.00 98.31 181 GLU A O 1
ATOM 1360 N N . LEU A 1 182 ? -1.780 1.718 10.517 1.00 98.06 182 LEU A N 1
ATOM 1361 C CA . LEU A 1 182 ? -2.291 1.356 9.197 1.00 98.06 182 LEU A CA 1
ATOM 1362 C C . LEU A 1 182 ? -2.070 2.480 8.181 1.00 98.06 182 LEU A C 1
ATOM 1364 O O . LEU A 1 182 ? -1.562 2.207 7.095 1.00 98.06 182 LEU A O 1
ATOM 1368 N N . ASP A 1 183 ? -2.377 3.726 8.538 1.00 98.50 183 ASP A N 1
ATOM 1369 C CA . ASP A 1 183 ? -2.174 4.890 7.668 1.00 98.50 183 ASP A CA 1
ATOM 1370 C C . ASP A 1 183 ? -0.687 5.081 7.339 1.00 98.50 183 ASP A C 1
ATOM 1372 O O . ASP A 1 183 ? -0.307 5.312 6.189 1.00 98.50 183 ASP A O 1
ATOM 1376 N N . ARG A 1 184 ? 0.186 4.889 8.334 1.00 98.38 184 ARG A N 1
ATOM 1377 C CA . ARG A 1 184 ? 1.639 4.912 8.145 1.00 98.38 184 ARG A CA 1
ATOM 1378 C C . ARG A 1 184 ? 2.096 3.827 7.169 1.00 98.38 184 ARG A C 1
ATOM 1380 O O . ARG A 1 184 ? 2.885 4.106 6.266 1.00 98.38 184 ARG A O 1
ATOM 1387 N N . LYS A 1 185 ? 1.597 2.596 7.320 1.00 98.12 185 LYS A N 1
ATOM 1388 C CA . LYS A 1 185 ? 1.903 1.482 6.410 1.00 98.12 185 LYS A CA 1
ATOM 1389 C C . LYS A 1 185 ? 1.343 1.690 5.006 1.00 98.12 185 LYS A C 1
ATOM 1391 O O . LYS A 1 185 ? 2.017 1.326 4.044 1.00 98.12 185 LYS A O 1
ATOM 1396 N N . ALA A 1 186 ? 0.166 2.293 4.878 1.00 98.25 186 ALA A N 1
ATOM 1397 C CA . ALA A 1 186 ? -0.397 2.674 3.589 1.00 98.25 186 ALA A CA 1
ATOM 1398 C C . ALA A 1 186 ? 0.503 3.704 2.886 1.00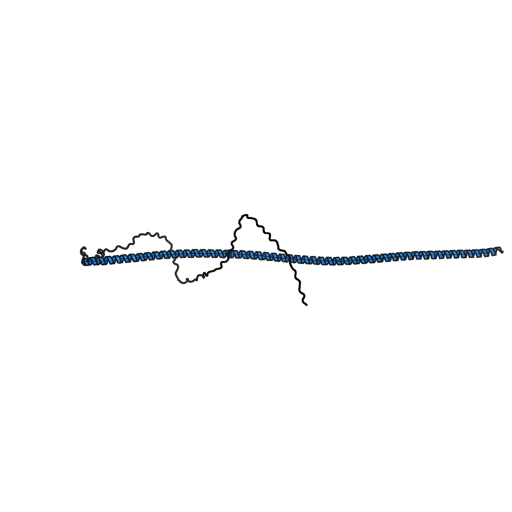 98.25 186 ALA A C 1
ATOM 1400 O O . ALA A 1 186 ? 0.877 3.490 1.735 1.00 98.25 186 ALA A O 1
ATOM 1401 N N . GLY A 1 187 ? 0.960 4.735 3.605 1.00 98.19 187 GLY A N 1
ATOM 1402 C CA . GLY A 1 187 ? 1.907 5.720 3.073 1.00 98.19 187 GLY A CA 1
ATOM 1403 C C . GLY A 1 187 ? 3.249 5.108 2.647 1.00 98.19 187 GLY A C 1
ATOM 1404 O O . GLY A 1 187 ? 3.765 5.427 1.576 1.00 98.19 187 GLY A O 1
ATOM 1405 N N . GLU A 1 188 ? 3.802 4.176 3.433 1.00 98.19 188 GLU A N 1
ATOM 1406 C CA . GLU A 1 188 ? 5.007 3.422 3.046 1.00 98.19 188 GLU A CA 1
ATOM 1407 C C . GLU A 1 188 ? 4.788 2.598 1.766 1.00 98.19 188 GLU A C 1
ATOM 1409 O O . GLU A 1 188 ? 5.657 2.567 0.891 1.00 98.19 188 GLU A O 1
ATOM 1414 N N . ALA A 1 189 ? 3.629 1.945 1.635 1.00 98.06 189 ALA A N 1
ATOM 1415 C CA . ALA A 1 189 ? 3.288 1.142 0.465 1.00 98.06 189 ALA A CA 1
ATOM 1416 C C . ALA A 1 189 ? 3.092 2.003 -0.792 1.00 98.06 189 ALA A C 1
ATOM 1418 O O . ALA A 1 189 ? 3.582 1.641 -1.863 1.00 98.06 189 ALA A O 1
ATOM 1419 N N . GLU A 1 190 ? 2.433 3.157 -0.670 1.00 97.94 190 GLU A N 1
ATOM 1420 C CA . GLU A 1 190 ? 2.275 4.124 -1.760 1.00 97.94 190 GLU A CA 1
ATOM 1421 C C . GLU A 1 190 ? 3.624 4.688 -2.214 1.00 97.94 190 GLU A C 1
ATOM 1423 O O . GLU A 1 190 ? 3.913 4.709 -3.413 1.00 97.94 190 GLU A O 1
ATOM 1428 N N . ALA A 1 191 ? 4.497 5.064 -1.274 1.00 98.00 191 ALA A N 1
ATOM 1429 C CA . ALA A 1 191 ? 5.844 5.534 -1.585 1.00 98.00 191 ALA A CA 1
ATOM 1430 C C . ALA A 1 191 ? 6.682 4.451 -2.288 1.00 98.00 191 ALA A C 1
ATOM 1432 O O . ALA A 1 191 ? 7.358 4.732 -3.282 1.00 98.00 191 ALA A O 1
ATOM 1433 N N . ALA A 1 192 ? 6.601 3.199 -1.828 1.00 97.81 192 ALA A N 1
ATOM 1434 C CA . ALA A 1 192 ? 7.269 2.070 -2.472 1.00 97.81 192 ALA A CA 1
ATOM 1435 C C . ALA A 1 192 ? 6.722 1.803 -3.887 1.00 97.81 192 ALA A C 1
ATOM 1437 O O . ALA A 1 192 ? 7.496 1.558 -4.816 1.00 97.81 192 ALA A O 1
ATOM 1438 N N . ALA A 1 193 ? 5.403 1.899 -4.083 1.00 97.56 193 ALA A N 1
ATOM 1439 C CA . ALA A 1 193 ? 4.773 1.753 -5.392 1.00 97.56 193 ALA A CA 1
ATOM 1440 C C . ALA A 1 193 ? 5.184 2.880 -6.356 1.00 97.56 193 ALA A C 1
ATOM 1442 O O . ALA A 1 193 ? 5.492 2.607 -7.520 1.00 97.56 193 ALA A O 1
ATOM 1443 N N . ALA A 1 194 ? 5.252 4.123 -5.871 1.00 97.94 194 ALA A N 1
ATOM 1444 C CA . ALA A 1 194 ? 5.727 5.270 -6.638 1.00 97.94 194 ALA A CA 1
ATOM 1445 C C . ALA A 1 194 ? 7.205 5.116 -7.030 1.00 97.94 194 ALA A C 1
ATOM 1447 O O . ALA A 1 194 ? 7.558 5.326 -8.192 1.00 97.94 194 ALA A O 1
ATOM 1448 N N . ALA A 1 195 ? 8.059 4.663 -6.107 1.00 97.81 195 ALA A N 1
ATOM 1449 C CA . ALA A 1 195 ? 9.464 4.378 -6.389 1.00 97.81 195 ALA A CA 1
ATOM 1450 C C . ALA A 1 195 ? 9.626 3.267 -7.443 1.00 97.81 195 ALA A C 1
ATOM 1452 O O . ALA A 1 195 ? 10.394 3.421 -8.393 1.00 97.81 195 ALA A O 1
ATOM 1453 N N . ALA A 1 196 ? 8.854 2.181 -7.336 1.00 97.75 196 ALA A N 1
ATOM 1454 C CA . ALA A 1 196 ? 8.859 1.102 -8.323 1.00 97.75 196 ALA A CA 1
ATOM 1455 C C . ALA A 1 196 ? 8.335 1.557 -9.699 1.00 97.75 196 ALA A C 1
ATOM 1457 O O . ALA A 1 196 ? 8.835 1.123 -10.737 1.00 97.75 196 ALA A O 1
ATOM 1458 N N . ALA A 1 197 ? 7.329 2.436 -9.738 1.00 97.88 197 ALA A N 1
ATOM 1459 C CA . ALA A 1 197 ? 6.848 3.037 -10.980 1.00 97.88 197 ALA A CA 1
ATOM 1460 C C . ALA A 1 197 ? 7.911 3.937 -11.625 1.00 97.88 197 ALA A C 1
ATOM 1462 O O . ALA A 1 197 ? 8.176 3.789 -12.817 1.00 97.88 197 ALA A O 1
ATOM 1463 N N . ALA A 1 198 ? 8.567 4.795 -10.840 1.00 98.00 198 ALA A N 1
ATOM 1464 C CA . ALA A 1 198 ? 9.656 5.641 -11.316 1.00 98.00 198 ALA A CA 1
ATOM 1465 C C . ALA A 1 198 ? 10.810 4.807 -11.889 1.00 98.00 198 ALA A C 1
ATOM 1467 O O . ALA A 1 198 ? 11.324 5.128 -12.959 1.00 98.00 198 ALA A O 1
ATOM 1468 N N . GLU A 1 199 ? 11.170 3.702 -11.233 1.00 97.50 199 GLU A N 1
ATOM 1469 C CA . GLU A 1 199 ? 12.214 2.807 -11.733 1.00 97.50 199 GLU A CA 1
ATOM 1470 C C . GLU A 1 199 ? 11.818 2.129 -13.049 1.00 97.50 199 GLU A C 1
ATOM 1472 O O . GLU A 1 199 ? 12.606 2.108 -13.992 1.00 97.50 199 GLU A O 1
ATOM 1477 N N . ARG A 1 200 ? 10.569 1.664 -13.182 1.00 97.69 200 ARG A N 1
ATOM 1478 C CA . ARG A 1 200 ? 10.067 1.134 -14.463 1.00 97.69 200 ARG A CA 1
ATOM 1479 C C . ARG A 1 200 ? 10.136 2.170 -15.585 1.00 97.69 200 ARG A C 1
ATOM 1481 O O . ARG A 1 200 ? 10.505 1.811 -16.699 1.00 97.69 200 ARG A O 1
ATOM 1488 N N . CYS A 1 201 ? 9.836 3.438 -15.300 1.00 97.50 201 CYS A N 1
ATOM 1489 C CA . CYS A 1 201 ? 9.983 4.518 -16.277 1.00 97.50 201 CYS A CA 1
ATOM 1490 C C . CYS A 1 201 ? 11.449 4.743 -16.674 1.00 97.50 201 CYS A C 1
ATOM 1492 O O . CYS A 1 201 ? 11.727 4.905 -17.859 1.00 97.50 201 CYS A O 1
ATOM 1494 N N . ARG A 1 202 ? 12.393 4.702 -15.721 1.00 97.88 202 ARG A N 1
ATOM 1495 C CA . ARG A 1 202 ? 13.834 4.810 -16.024 1.00 97.88 202 ARG A CA 1
ATOM 1496 C C . ARG A 1 202 ? 14.324 3.653 -16.886 1.00 97.88 202 ARG A C 1
ATOM 1498 O O . ARG A 1 202 ? 15.009 3.883 -17.876 1.00 97.88 202 ARG A O 1
ATOM 1505 N N . VAL A 1 203 ? 13.934 2.424 -16.551 1.00 98.19 203 VAL A N 1
ATOM 1506 C CA . VAL A 1 203 ? 14.284 1.233 -17.338 1.00 98.19 203 VAL A CA 1
ATOM 1507 C C . VAL A 1 203 ? 13.690 1.316 -18.745 1.00 98.19 203 VAL A C 1
ATOM 1509 O O . VAL A 1 203 ? 14.376 0.999 -19.713 1.00 98.19 203 VAL A O 1
ATOM 1512 N N . ALA A 1 204 ? 12.443 1.777 -18.882 1.00 98.00 204 ALA A N 1
ATOM 1513 C CA . ALA A 1 204 ? 11.824 1.986 -20.187 1.00 98.00 204 ALA A CA 1
ATOM 1514 C C . ALA A 1 204 ? 12.566 3.053 -21.010 1.00 98.00 204 ALA A C 1
ATOM 1516 O O . ALA A 1 204 ? 12.833 2.822 -22.186 1.00 98.00 204 ALA A O 1
ATOM 1517 N N . ALA A 1 205 ? 12.956 4.173 -20.395 1.00 98.00 205 ALA A N 1
ATOM 1518 C CA . ALA A 1 205 ? 13.744 5.213 -21.057 1.00 98.00 205 ALA A CA 1
ATOM 1519 C C . ALA A 1 205 ? 15.107 4.681 -21.533 1.00 98.00 205 ALA A C 1
ATOM 1521 O O . ALA A 1 205 ? 15.454 4.841 -22.699 1.00 98.00 205 ALA A O 1
ATOM 1522 N N . ALA A 1 206 ? 15.828 3.950 -20.677 1.00 97.88 206 ALA A N 1
ATOM 1523 C CA . ALA A 1 206 ? 17.099 3.323 -21.044 1.00 97.88 206 ALA A CA 1
ATOM 1524 C C . ALA A 1 206 ? 16.939 2.271 -22.160 1.00 97.88 206 ALA A C 1
ATOM 1526 O O . ALA A 1 206 ? 17.816 2.103 -23.007 1.00 97.88 206 ALA A O 1
ATOM 1527 N N . ALA A 1 207 ? 15.812 1.551 -22.194 1.00 97.81 207 ALA A N 1
ATOM 1528 C CA . ALA A 1 207 ? 15.517 0.603 -23.264 1.00 97.81 207 ALA A CA 1
ATOM 1529 C C . ALA A 1 207 ? 15.276 1.302 -24.612 1.00 97.81 207 ALA A C 1
ATOM 1531 O O . ALA A 1 207 ? 15.714 0.777 -25.639 1.00 97.81 207 ALA A O 1
ATOM 1532 N N . VAL A 1 208 ? 14.620 2.470 -24.607 1.00 98.19 208 VAL A N 1
ATOM 1533 C CA . VAL A 1 208 ? 14.433 3.314 -25.800 1.00 98.19 208 VAL A CA 1
ATOM 1534 C C . VAL A 1 208 ? 15.778 3.828 -26.302 1.00 98.19 208 VAL A C 1
ATOM 1536 O O . VAL A 1 208 ? 16.107 3.568 -27.455 1.00 98.19 208 VAL A O 1
ATOM 1539 N N . GLU A 1 209 ? 16.597 4.420 -25.430 1.00 97.88 209 GLU A N 1
ATOM 1540 C CA . GLU A 1 209 ? 17.943 4.906 -25.774 1.00 97.88 209 GLU A CA 1
ATOM 1541 C C . GLU A 1 209 ? 18.816 3.777 -26.350 1.00 97.88 209 GLU A C 1
ATOM 1543 O O . GLU A 1 209 ? 19.440 3.898 -27.403 1.00 97.88 209 GLU A O 1
ATOM 1548 N N . SER A 1 210 ? 18.789 2.599 -25.723 1.00 97.81 210 SER A N 1
ATOM 1549 C CA . SER A 1 210 ? 19.477 1.418 -26.248 1.00 97.81 210 SER A CA 1
ATOM 1550 C C . SER A 1 210 ? 18.915 0.959 -27.603 1.00 97.81 210 SER A C 1
ATOM 1552 O O . SER A 1 210 ? 19.630 0.378 -28.422 1.00 97.81 210 SER A O 1
ATOM 1554 N N . GLY A 1 211 ? 17.620 1.156 -27.850 1.00 98.06 211 GLY A N 1
ATOM 1555 C CA . GLY A 1 211 ? 16.981 0.912 -29.141 1.00 98.06 211 GLY A CA 1
ATOM 1556 C C . GLY A 1 211 ? 17.485 1.863 -30.226 1.00 98.06 211 GLY A C 1
ATOM 1557 O O . GLY A 1 211 ? 17.850 1.392 -31.305 1.00 98.06 211 GLY A O 1
ATOM 1558 N N . GLU A 1 212 ? 17.560 3.155 -29.913 1.00 98.38 212 GLU A N 1
ATOM 1559 C CA . GLU A 1 212 ? 18.059 4.223 -30.788 1.00 98.38 212 GLU A CA 1
ATOM 1560 C C . GLU A 1 212 ? 19.523 3.989 -31.164 1.00 98.38 212 GLU A C 1
ATOM 1562 O O . GLU A 1 212 ? 19.829 3.874 -32.349 1.00 98.38 212 GLU A O 1
ATOM 1567 N N . LEU A 1 213 ? 20.397 3.738 -30.183 1.00 98.31 213 LEU A N 1
ATOM 1568 C CA . LEU A 1 213 ? 21.814 3.431 -30.426 1.00 98.31 213 LEU A CA 1
ATOM 1569 C C . LEU A 1 213 ? 22.007 2.189 -31.310 1.00 98.31 213 LEU A C 1
ATOM 1571 O O . LEU A 1 213 ? 22.894 2.140 -32.163 1.00 98.31 213 LEU A O 1
ATOM 1575 N N . ARG A 1 214 ? 21.167 1.155 -31.147 1.00 98.44 214 ARG A N 1
ATOM 1576 C CA . ARG A 1 214 ? 21.184 -0.008 -32.055 1.00 98.44 214 ARG A CA 1
ATOM 1577 C C . ARG A 1 214 ? 20.699 0.356 -33.459 1.00 98.44 214 ARG A C 1
ATOM 1579 O O . ARG A 1 214 ? 21.141 -0.276 -34.415 1.00 98.44 214 ARG A O 1
ATOM 1586 N N . GLY A 1 215 ? 19.771 1.302 -33.585 1.00 98.06 215 GLY A N 1
ATOM 1587 C CA . GLY A 1 215 ? 19.332 1.869 -34.860 1.00 98.06 215 GLY A CA 1
ATOM 1588 C C . GLY A 1 215 ? 20.480 2.575 -35.573 1.00 98.06 215 GLY A C 1
ATOM 1589 O O . GLY A 1 215 ? 20.856 2.153 -36.667 1.00 98.06 215 GLY A O 1
ATOM 1590 N N . GLU A 1 216 ? 21.105 3.539 -34.899 1.00 98.31 216 GLU A N 1
ATOM 1591 C CA . GLU A 1 216 ? 22.266 4.287 -35.396 1.00 98.31 216 GLU A CA 1
ATOM 1592 C C . GLU A 1 216 ? 23.411 3.358 -35.811 1.00 98.31 216 GLU A C 1
ATOM 1594 O O . GLU A 1 216 ? 23.990 3.509 -36.886 1.00 98.31 216 GLU A O 1
ATOM 1599 N N . LEU A 1 217 ? 23.700 2.326 -35.009 1.00 98.31 217 LEU A N 1
ATOM 1600 C CA . LEU A 1 217 ? 24.723 1.339 -35.347 1.00 98.31 217 LEU A CA 1
ATOM 1601 C C . LEU A 1 217 ? 24.405 0.598 -36.656 1.00 98.31 217 LEU A C 1
ATOM 1603 O O . LEU A 1 217 ? 25.303 0.386 -37.471 1.00 98.31 217 LEU A O 1
ATOM 1607 N N . ARG A 1 218 ? 23.144 0.201 -36.885 1.00 98.19 218 ARG A N 1
ATOM 1608 C CA . ARG A 1 218 ? 22.747 -0.461 -38.142 1.00 98.19 218 ARG A CA 1
ATOM 1609 C C . ARG A 1 218 ? 22.871 0.483 -39.332 1.00 98.19 218 ARG A C 1
ATOM 1611 O O . ARG A 1 218 ? 23.345 0.059 -40.384 1.00 98.19 218 ARG A O 1
ATOM 1618 N N . GLU A 1 219 ? 22.478 1.742 -39.174 1.00 98.31 219 GLU A N 1
ATOM 1619 C CA . GLU A 1 219 ? 22.623 2.755 -40.222 1.00 98.31 219 GLU A CA 1
ATOM 1620 C C . GLU A 1 219 ? 24.095 2.993 -40.569 1.00 98.31 219 GLU A C 1
ATOM 1622 O O . GLU A 1 219 ? 24.463 2.964 -41.745 1.00 98.31 219 GLU A O 1
ATOM 1627 N N . ALA A 1 220 ? 24.959 3.114 -39.558 1.00 98.25 220 ALA A N 1
ATOM 1628 C CA . ALA A 1 220 ? 26.398 3.256 -39.743 1.00 98.25 220 ALA A CA 1
ATOM 1629 C C . ALA A 1 220 ? 27.014 2.040 -40.457 1.00 98.25 220 ALA A C 1
ATOM 1631 O O . ALA A 1 220 ? 27.826 2.210 -41.367 1.00 98.25 220 ALA A O 1
ATOM 1632 N N . MET A 1 221 ? 26.601 0.814 -40.109 1.00 98.06 221 MET A N 1
ATOM 1633 C CA . MET A 1 221 ? 27.044 -0.400 -40.810 1.00 98.06 221 MET A CA 1
ATOM 1634 C C . MET A 1 221 ? 26.616 -0.404 -42.282 1.00 98.06 221 MET A C 1
ATOM 1636 O O . MET A 1 221 ? 27.425 -0.722 -43.153 1.00 98.06 221 MET A O 1
ATOM 1640 N N . MET A 1 222 ? 25.371 -0.022 -42.580 1.00 97.88 222 MET A N 1
ATOM 1641 C CA . MET A 1 222 ? 24.875 0.063 -43.959 1.00 97.88 222 MET A CA 1
ATOM 1642 C C . MET A 1 222 ? 25.609 1.142 -44.762 1.00 97.88 222 MET A C 1
ATOM 1644 O O . MET A 1 222 ? 25.956 0.920 -45.923 1.00 97.88 222 MET A O 1
ATOM 1648 N N . ALA A 1 223 ? 25.891 2.292 -44.144 1.00 97.81 223 ALA A N 1
ATOM 1649 C CA . ALA A 1 223 ? 26.692 3.344 -44.755 1.00 97.81 223 ALA A CA 1
ATOM 1650 C C . ALA A 1 223 ? 28.124 2.864 -45.041 1.00 97.81 223 ALA A C 1
ATOM 1652 O O . ALA A 1 223 ? 28.623 3.074 -46.147 1.00 97.81 223 ALA A O 1
ATOM 1653 N N . ALA A 1 224 ? 28.762 2.172 -44.092 1.00 97.94 224 ALA A N 1
ATOM 1654 C CA . ALA A 1 224 ? 30.102 1.610 -44.254 1.00 97.94 224 ALA A CA 1
ATOM 1655 C C . ALA A 1 224 ? 30.163 0.571 -45.386 1.00 97.94 224 ALA A C 1
ATOM 1657 O 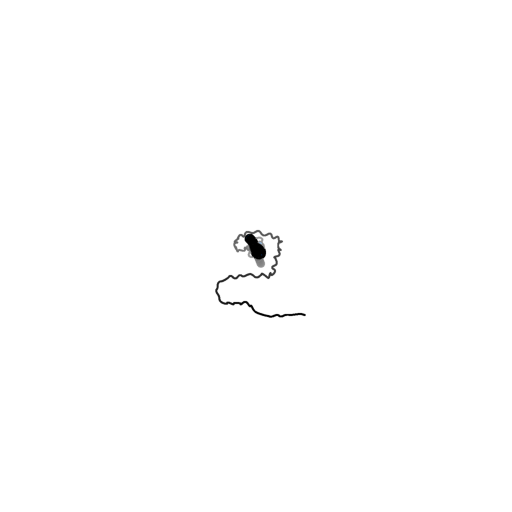O . ALA A 1 224 ? 31.049 0.641 -46.235 1.00 97.94 224 ALA A O 1
ATOM 1658 N N . GLU A 1 225 ? 29.190 -0.339 -45.459 1.00 97.94 225 GLU A N 1
ATOM 1659 C CA . GLU A 1 225 ? 29.055 -1.309 -46.554 1.00 97.94 225 GLU A CA 1
ATOM 1660 C C . GLU A 1 225 ? 28.851 -0.604 -47.909 1.00 97.94 225 GLU A C 1
ATOM 1662 O O . GLU A 1 225 ? 29.452 -0.974 -48.920 1.00 97.94 225 GLU A O 1
ATOM 1667 N N . GLY A 1 226 ? 28.055 0.470 -47.935 1.00 97.94 226 GLY A N 1
ATOM 1668 C CA . GLY A 1 226 ? 27.885 1.317 -49.115 1.00 97.94 226 GLY A CA 1
ATOM 1669 C C . GLY A 1 226 ? 29.195 1.963 -49.579 1.00 97.94 226 GLY A C 1
ATOM 1670 O O . GLY A 1 226 ? 29.503 1.935 -50.776 1.00 97.94 226 GLY A O 1
ATOM 1671 N N . GLN A 1 227 ? 29.991 2.499 -48.646 1.00 97.69 227 GLN A N 1
ATOM 1672 C CA . GLN A 1 227 ? 31.312 3.057 -48.953 1.00 97.69 227 GLN A CA 1
ATOM 1673 C C . GLN A 1 227 ? 32.293 1.982 -49.416 1.00 97.69 227 GLN A C 1
ATOM 1675 O O . GLN A 1 227 ? 33.009 2.207 -50.388 1.00 97.69 227 GLN A O 1
ATOM 1680 N N . ARG A 1 228 ? 32.279 0.795 -48.801 1.00 97.88 228 ARG A N 1
ATOM 1681 C CA . ARG A 1 228 ? 33.099 -0.342 -49.229 1.00 97.88 228 ARG A CA 1
ATOM 1682 C C . ARG A 1 228 ? 32.819 -0.715 -50.685 1.00 97.88 228 ARG A C 1
ATOM 1684 O O . ARG A 1 228 ? 33.744 -0.760 -51.485 1.00 97.88 228 ARG A O 1
ATOM 1691 N N . ARG A 1 229 ? 31.550 -0.879 -51.069 1.00 97.44 229 ARG A N 1
ATOM 1692 C CA . ARG A 1 229 ? 31.174 -1.170 -52.468 1.00 97.44 229 ARG A CA 1
ATOM 1693 C C . ARG A 1 229 ? 31.550 -0.046 -53.429 1.00 97.44 229 ARG A C 1
ATOM 1695 O O . ARG A 1 229 ? 31.782 -0.279 -54.612 1.00 97.44 229 ARG A O 1
ATOM 1702 N N . ARG A 1 230 ? 31.541 1.208 -52.967 1.00 97.81 230 ARG A N 1
ATOM 1703 C CA . ARG A 1 230 ? 32.029 2.342 -53.764 1.00 97.81 230 ARG A CA 1
ATOM 1704 C C . ARG A 1 230 ? 33.543 2.261 -53.958 1.00 97.81 230 ARG A C 1
ATOM 1706 O O . ARG A 1 230 ? 33.985 2.457 -55.083 1.00 97.81 230 ARG A O 1
ATOM 1713 N N . ALA A 1 231 ? 34.299 1.946 -52.911 1.00 97.75 231 ALA A N 1
ATOM 1714 C CA . ALA A 1 231 ? 35.741 1.743 -52.995 1.00 97.75 231 ALA A CA 1
ATOM 1715 C C . ALA A 1 231 ? 36.089 0.582 -53.940 1.00 97.75 231 ALA A C 1
ATOM 1717 O O . ALA A 1 231 ? 36.870 0.784 -54.856 1.00 97.75 231 ALA A O 1
ATOM 1718 N N . GLU A 1 232 ? 35.424 -0.572 -53.815 1.00 97.62 232 GLU A N 1
ATOM 1719 C CA . GLU A 1 232 ? 35.625 -1.736 -54.699 1.00 97.62 232 GLU A CA 1
ATOM 1720 C C . GLU A 1 232 ? 35.365 -1.403 -56.181 1.00 97.62 232 GLU A C 1
ATOM 1722 O O . GLU A 1 232 ? 36.092 -1.866 -57.061 1.00 97.62 232 GLU A O 1
ATOM 1727 N N . ARG A 1 233 ? 34.353 -0.569 -56.469 1.00 97.75 233 ARG A N 1
ATOM 1728 C CA . ARG A 1 233 ? 34.092 -0.065 -57.829 1.00 97.75 233 ARG A CA 1
ATOM 1729 C C . ARG A 1 233 ? 35.192 0.867 -58.319 1.00 97.75 233 ARG A C 1
ATOM 1731 O O . ARG A 1 233 ? 35.701 0.653 -59.407 1.00 97.75 233 ARG A O 1
ATOM 1738 N N . LEU A 1 234 ? 35.607 1.837 -57.505 1.00 97.69 234 LEU A N 1
ATOM 1739 C CA . LEU A 1 234 ? 36.703 2.740 -57.867 1.00 97.69 234 LEU A CA 1
ATOM 1740 C C . LEU A 1 234 ? 38.024 1.985 -58.077 1.00 97.69 234 LEU A C 1
ATOM 1742 O O . LEU A 1 234 ? 38.784 2.317 -58.978 1.00 97.69 234 LEU A O 1
ATOM 1746 N N . GLU A 1 235 ? 38.300 0.949 -57.283 1.00 97.69 235 GLU A N 1
ATOM 1747 C CA . GLU A 1 235 ? 39.456 0.070 -57.484 1.00 97.69 235 GLU A CA 1
ATOM 1748 C C . GLU A 1 235 ? 39.374 -0.709 -58.801 1.00 97.69 235 GLU A C 1
ATOM 1750 O O . GLU A 1 235 ? 40.406 -0.963 -59.422 1.00 97.69 235 GLU A O 1
ATOM 1755 N N . ALA A 1 236 ? 38.171 -1.110 -59.225 1.00 97.12 236 ALA A N 1
ATOM 1756 C CA . ALA A 1 236 ? 37.960 -1.710 -60.538 1.00 97.12 236 ALA A CA 1
ATOM 1757 C C . ALA A 1 236 ? 38.193 -0.689 -61.658 1.00 97.12 236 ALA A C 1
ATOM 1759 O O . ALA A 1 236 ? 39.011 -0.958 -62.531 1.00 97.12 236 ALA A O 1
ATOM 1760 N N . ASP A 1 237 ? 37.601 0.503 -61.557 1.00 96.81 237 ASP A N 1
ATOM 1761 C CA . ASP A 1 237 ? 37.777 1.584 -62.533 1.00 96.81 237 ASP A CA 1
ATOM 1762 C C . ASP A 1 237 ? 39.263 1.963 -62.699 1.00 96.81 237 ASP A C 1
ATOM 1764 O O . ASP A 1 237 ? 39.746 2.168 -63.810 1.00 96.81 237 ASP A O 1
ATOM 1768 N N . VAL A 1 238 ? 40.028 2.011 -61.599 1.00 97.44 238 VAL A N 1
ATOM 1769 C CA . VAL A 1 238 ? 41.479 2.272 -61.633 1.00 97.44 238 VAL A CA 1
ATOM 1770 C C . VAL A 1 238 ? 42.244 1.139 -62.320 1.00 97.44 238 VAL A C 1
ATOM 1772 O O . VAL A 1 238 ? 43.188 1.412 -63.060 1.00 97.44 238 VAL A O 1
ATOM 1775 N N . ARG A 1 239 ? 41.865 -0.125 -62.088 1.00 96.94 239 ARG A N 1
ATOM 1776 C CA . ARG A 1 239 ? 42.482 -1.278 -62.765 1.00 96.94 239 ARG A CA 1
ATOM 1777 C C . ARG A 1 239 ? 42.216 -1.251 -64.267 1.00 96.94 239 ARG A C 1
ATOM 1779 O O . ARG A 1 239 ? 43.151 -1.471 -65.034 1.00 96.94 239 ARG A O 1
ATOM 1786 N N . ASP A 1 240 ? 40.990 -0.937 -64.666 1.00 97.31 240 ASP A N 1
ATOM 1787 C CA . ASP A 1 240 ? 40.601 -0.847 -66.073 1.00 97.31 240 ASP A CA 1
ATOM 1788 C C . ASP A 1 240 ? 41.337 0.314 -66.762 1.00 97.31 240 ASP A C 1
ATOM 1790 O O . ASP A 1 240 ? 41.993 0.110 -67.782 1.00 97.31 240 ASP A O 1
ATOM 1794 N N . ALA A 1 241 ? 41.377 1.497 -66.139 1.00 96.50 241 ALA A N 1
ATOM 1795 C CA . ALA A 1 241 ? 42.143 2.639 -66.645 1.00 96.50 241 ALA A CA 1
ATOM 1796 C C . ALA A 1 241 ? 43.657 2.352 -66.741 1.00 96.50 241 ALA A C 1
ATOM 1798 O O . ALA A 1 241 ? 44.335 2.822 -67.658 1.00 96.50 241 ALA A O 1
ATOM 1799 N N . ALA A 1 242 ? 44.214 1.574 -65.805 1.00 96.38 242 ALA A N 1
ATOM 1800 C CA . ALA A 1 242 ? 45.612 1.153 -65.863 1.00 96.38 242 ALA A CA 1
ATOM 1801 C C . ALA A 1 242 ? 45.880 0.197 -67.039 1.00 96.38 242 ALA A C 1
ATOM 1803 O O . ALA A 1 242 ? 46.922 0.319 -67.686 1.00 96.38 242 ALA A O 1
ATOM 1804 N N . ALA A 1 243 ? 44.948 -0.715 -67.337 1.00 96.25 243 ALA A N 1
ATOM 1805 C CA . ALA A 1 243 ? 45.032 -1.595 -68.500 1.00 96.25 243 ALA A CA 1
ATOM 1806 C C . ALA A 1 243 ? 44.941 -0.801 -69.813 1.00 96.25 243 ALA A C 1
ATOM 1808 O O . ALA A 1 243 ? 45.809 -0.950 -70.671 1.00 96.25 243 ALA A O 1
ATOM 1809 N N . GLU A 1 244 ? 43.982 0.124 -69.927 1.00 96.44 244 GLU A N 1
ATOM 1810 C CA . GLU A 1 244 ? 43.856 1.017 -71.089 1.00 96.44 244 GLU A CA 1
ATOM 1811 C C . GLU A 1 244 ? 45.127 1.848 -71.315 1.00 96.44 244 GLU A C 1
ATOM 1813 O O . GLU A 1 244 ? 45.610 1.981 -72.440 1.00 96.44 244 GLU A O 1
ATOM 1818 N N . SER A 1 245 ? 45.717 2.377 -70.239 1.00 96.75 245 SER A N 1
ATOM 1819 C CA . SER A 1 245 ? 46.981 3.114 -70.301 1.00 96.75 245 SER A CA 1
ATOM 1820 C C . SER A 1 245 ? 48.138 2.245 -70.810 1.00 96.75 245 SER A C 1
ATOM 1822 O O . SER A 1 245 ? 48.937 2.696 -71.636 1.00 96.75 245 SER A O 1
ATOM 1824 N N . ALA A 1 246 ? 48.222 0.984 -70.371 1.00 95.88 246 ALA A N 1
ATOM 1825 C CA . ALA A 1 246 ? 49.232 0.038 -70.844 1.00 95.88 246 ALA A CA 1
ATOM 1826 C C . ALA A 1 246 ? 49.047 -0.310 -72.332 1.00 95.88 246 ALA A C 1
ATOM 1828 O O . ALA A 1 246 ? 50.026 -0.323 -73.085 1.00 95.88 246 ALA A O 1
ATOM 1829 N N . ASP A 1 247 ? 47.806 -0.514 -72.772 1.00 96.62 247 ASP A N 1
ATOM 1830 C CA . ASP A 1 247 ? 47.477 -0.771 -74.175 1.00 96.62 247 ASP A CA 1
ATOM 1831 C C . ASP A 1 247 ? 47.836 0.428 -75.060 1.00 96.62 247 ASP A C 1
ATOM 1833 O O . ASP A 1 247 ? 48.495 0.265 -76.090 1.00 96.62 247 ASP A O 1
ATOM 1837 N N . LEU A 1 248 ? 47.486 1.648 -74.639 1.00 96.44 248 LEU A N 1
ATOM 1838 C CA . LEU A 1 248 ? 47.867 2.882 -75.333 1.00 96.44 248 LEU A CA 1
ATOM 1839 C C . LEU A 1 248 ? 49.388 3.066 -75.380 1.00 96.44 248 LEU A C 1
ATOM 1841 O O . LEU A 1 248 ? 49.930 3.481 -76.407 1.00 96.44 248 LEU A O 1
ATOM 1845 N N . ALA A 1 249 ? 50.101 2.731 -74.302 1.00 96.31 249 ALA A N 1
ATOM 1846 C CA . ALA A 1 249 ? 51.560 2.765 -74.283 1.00 96.31 249 ALA A CA 1
ATOM 1847 C C . ALA A 1 249 ? 52.170 1.765 -75.281 1.00 96.31 249 ALA A C 1
ATOM 1849 O O . ALA A 1 249 ? 53.139 2.103 -75.968 1.00 96.31 249 ALA A O 1
ATOM 1850 N N . SER A 1 250 ? 51.585 0.569 -75.409 1.00 96.19 250 SER A N 1
ATOM 1851 C CA . SER A 1 250 ? 51.986 -0.431 -76.405 1.00 96.19 250 SER A CA 1
ATOM 1852 C C . SER A 1 250 ? 51.737 0.067 -77.831 1.00 96.19 250 SER A C 1
ATOM 1854 O O . SER A 1 250 ? 52.654 0.075 -78.654 1.00 96.19 250 SER A O 1
ATOM 1856 N N . GLN A 1 251 ? 50.540 0.599 -78.103 1.00 96.12 251 GLN A N 1
ATOM 1857 C CA . GLN A 1 251 ? 50.195 1.194 -79.399 1.00 96.12 251 GLN A CA 1
ATOM 1858 C C . GLN A 1 251 ? 51.144 2.341 -79.772 1.00 96.12 251 GLN A C 1
ATOM 1860 O O . GLN A 1 251 ? 51.593 2.434 -80.915 1.00 96.12 251 GLN A O 1
ATOM 1865 N N . LEU A 1 252 ? 51.504 3.195 -78.810 1.00 96.69 252 LEU A N 1
ATOM 1866 C CA . LEU A 1 252 ? 52.475 4.267 -79.019 1.00 96.69 252 LEU A CA 1
ATOM 1867 C C . LEU A 1 252 ? 53.874 3.718 -79.333 1.00 96.69 252 LEU A C 1
ATOM 1869 O O . LEU A 1 252 ? 54.572 4.267 -80.188 1.00 96.69 252 LEU A O 1
ATOM 1873 N N . ALA A 1 253 ? 54.307 2.654 -78.652 1.00 95.62 253 ALA A N 1
ATOM 1874 C CA . ALA A 1 253 ? 55.589 2.009 -78.922 1.00 95.62 253 ALA A CA 1
ATOM 1875 C C . ALA A 1 253 ? 55.630 1.401 -80.332 1.00 95.62 253 ALA A C 1
ATOM 1877 O O . ALA A 1 253 ? 56.618 1.585 -81.047 1.00 95.62 253 ALA A O 1
ATOM 1878 N N . ASP A 1 254 ? 54.553 0.745 -80.760 1.00 96.06 254 ASP A N 1
ATOM 1879 C CA . ASP A 1 254 ? 54.431 0.191 -82.109 1.00 96.06 254 ASP A CA 1
ATOM 1880 C C . ASP A 1 254 ? 54.377 1.287 -83.177 1.00 96.06 254 ASP A C 1
ATOM 1882 O O . ASP A 1 254 ? 55.085 1.199 -84.182 1.00 96.06 254 ASP A O 1
ATOM 1886 N N . ALA A 1 255 ? 53.644 2.377 -82.932 1.00 95.25 255 ALA A N 1
ATOM 1887 C CA . ALA A 1 255 ? 53.632 3.544 -83.811 1.00 95.25 255 ALA A CA 1
ATOM 1888 C C . ALA A 1 255 ? 55.028 4.178 -83.948 1.00 95.25 255 ALA A C 1
ATOM 1890 O O . ALA A 1 255 ? 55.444 4.530 -85.053 1.00 95.25 255 ALA A O 1
ATOM 1891 N N . ARG A 1 256 ? 55.794 4.274 -82.851 1.00 96.19 256 ARG A N 1
ATOM 1892 C CA . ARG A 1 256 ? 57.189 4.750 -82.875 1.00 96.19 256 ARG A CA 1
ATOM 1893 C C . ARG A 1 256 ? 58.095 3.834 -83.695 1.00 96.19 256 ARG A C 1
ATOM 1895 O O . ARG A 1 256 ? 58.886 4.335 -84.486 1.00 96.19 256 ARG A O 1
ATOM 1902 N N . ARG A 1 257 ? 57.969 2.509 -83.550 1.00 95.25 257 ARG A N 1
ATOM 1903 C CA . ARG A 1 257 ? 58.725 1.543 -84.370 1.00 95.25 257 ARG A CA 1
ATOM 1904 C C . ARG A 1 257 ? 58.383 1.684 -85.851 1.00 95.25 257 ARG A C 1
ATOM 1906 O O . ARG A 1 257 ? 59.290 1.762 -86.674 1.00 95.25 257 ARG A O 1
ATOM 1913 N N . ALA A 1 258 ? 57.093 1.777 -86.176 1.00 94.12 258 ALA A N 1
ATOM 1914 C CA . ALA A 1 258 ? 56.628 1.977 -87.544 1.00 94.12 258 ALA A CA 1
ATOM 1915 C C . ALA A 1 258 ? 57.167 3.283 -88.150 1.00 94.12 258 ALA A C 1
ATOM 1917 O O . ALA A 1 258 ? 57.579 3.287 -89.311 1.00 94.12 258 ALA A O 1
ATOM 1918 N N . LEU A 1 259 ? 57.223 4.365 -87.362 1.00 95.69 259 LEU A N 1
ATOM 1919 C CA . LEU A 1 259 ? 57.839 5.628 -87.768 1.00 95.69 259 LEU A CA 1
ATOM 1920 C C . LEU A 1 259 ? 59.335 5.454 -88.067 1.00 95.69 259 LEU A C 1
ATOM 1922 O O . LEU A 1 259 ? 59.770 5.810 -89.158 1.00 95.69 259 LEU A O 1
ATOM 1926 N N . THR A 1 260 ? 60.110 4.851 -87.161 1.00 95.12 260 THR A N 1
ATOM 1927 C CA . THR A 1 260 ? 61.548 4.606 -87.381 1.00 95.12 260 THR A CA 1
ATOM 1928 C C . THR A 1 260 ? 61.803 3.724 -88.606 1.00 95.12 260 THR A C 1
ATOM 1930 O O . THR A 1 260 ? 62.734 3.966 -89.374 1.00 95.12 260 THR A O 1
ATOM 1933 N N . ASP A 1 261 ? 60.979 2.702 -88.834 1.00 94.50 261 ASP A N 1
ATOM 1934 C CA . ASP A 1 261 ? 61.094 1.860 -90.025 1.00 94.50 261 ASP A CA 1
ATOM 1935 C C . ASP A 1 261 ? 60.743 2.625 -91.306 1.00 94.50 261 ASP A C 1
ATOM 1937 O O . ASP A 1 261 ? 61.408 2.443 -92.329 1.00 94.50 261 ASP A O 1
ATOM 1941 N N . ALA A 1 262 ? 59.747 3.514 -91.265 1.00 92.81 262 ALA A N 1
ATOM 1942 C CA . ALA A 1 262 ? 59.442 4.411 -92.374 1.00 92.81 262 ALA A CA 1
ATOM 1943 C C . ALA A 1 262 ? 60.604 5.380 -92.653 1.00 92.81 262 ALA A C 1
ATOM 1945 O O . ALA A 1 262 ? 61.016 5.508 -93.805 1.00 92.81 262 ALA A O 1
ATOM 1946 N N . GLU A 1 263 ? 61.200 5.983 -91.623 1.00 94.38 263 GLU A N 1
ATOM 1947 C CA . GLU A 1 263 ? 62.385 6.847 -91.740 1.00 94.38 263 GLU A CA 1
ATOM 1948 C C . GLU A 1 263 ? 63.582 6.104 -92.350 1.00 94.38 263 GLU A C 1
ATOM 1950 O O . GLU A 1 263 ? 64.268 6.637 -93.227 1.00 94.38 263 GLU A O 1
ATOM 1955 N N . ARG A 1 264 ? 63.813 4.844 -91.955 1.00 92.62 264 ARG A N 1
ATOM 1956 C CA . ARG A 1 264 ? 64.846 3.986 -92.562 1.00 92.62 264 ARG A CA 1
ATOM 1957 C C . ARG A 1 264 ? 64.554 3.688 -94.024 1.00 92.62 264 ARG A C 1
ATOM 1959 O O . ARG A 1 264 ? 65.473 3.735 -94.837 1.00 92.62 264 ARG A O 1
ATOM 1966 N N . ARG A 1 265 ? 63.298 3.395 -94.381 1.00 92.25 265 ARG A N 1
ATOM 1967 C CA . ARG A 1 265 ? 62.898 3.178 -95.782 1.00 92.25 265 ARG A CA 1
ATOM 1968 C C . ARG A 1 265 ? 63.094 4.438 -96.616 1.00 92.25 265 ARG A C 1
ATOM 1970 O O . ARG A 1 265 ? 63.617 4.330 -97.718 1.00 92.25 265 ARG A O 1
ATOM 1977 N N . VAL A 1 266 ? 62.729 5.609 -96.092 1.00 93.00 266 VAL A N 1
ATOM 1978 C CA . VAL A 1 266 ? 62.974 6.904 -96.744 1.00 93.00 266 VAL A CA 1
ATOM 1979 C C . VAL A 1 266 ? 64.473 7.149 -96.903 1.00 93.00 266 VAL A C 1
ATOM 1981 O O . VAL A 1 266 ? 64.919 7.478 -97.994 1.00 93.00 266 VAL A O 1
ATOM 1984 N N . SER A 1 267 ? 65.274 6.906 -95.864 1.00 91.19 267 SER A N 1
ATOM 1985 C CA . SER A 1 267 ? 66.737 7.045 -95.929 1.00 91.19 267 SER A CA 1
ATOM 1986 C C . SER A 1 267 ? 67.359 6.098 -96.958 1.00 91.19 267 SER A C 1
ATOM 1988 O O . SER A 1 267 ? 68.199 6.515 -97.748 1.00 91.19 267 SER A O 1
ATOM 1990 N N . ALA A 1 268 ? 66.914 4.839 -97.003 1.00 90.38 268 ALA A N 1
ATOM 1991 C CA . ALA A 1 268 ? 67.357 3.864 -97.996 1.00 90.38 268 ALA A CA 1
ATOM 1992 C C . ALA A 1 268 ? 66.907 4.239 -99.417 1.00 90.38 268 ALA A C 1
ATOM 1994 O O . ALA A 1 268 ? 67.670 4.072 -100.364 1.00 90.38 268 ALA A O 1
ATOM 1995 N N . ALA A 1 269 ? 65.690 4.762 -99.582 1.00 88.81 269 ALA A N 1
ATOM 1996 C CA . ALA A 1 269 ? 65.211 5.275 -100.860 1.00 88.81 269 ALA A CA 1
ATOM 1997 C C . ALA A 1 269 ? 66.048 6.477 -101.320 1.00 88.81 269 ALA A C 1
ATOM 1999 O O . ALA A 1 269 ? 66.489 6.494 -102.464 1.00 88.81 269 ALA A O 1
ATOM 2000 N N . ASN A 1 270 ? 66.350 7.418 -100.424 1.00 89.69 270 ASN A N 1
ATOM 2001 C CA . ASN A 1 270 ? 67.234 8.548 -100.705 1.00 89.69 270 ASN A CA 1
ATOM 2002 C C . ASN A 1 270 ? 68.648 8.081 -101.069 1.00 89.69 270 ASN A C 1
ATOM 2004 O O . ASN A 1 270 ? 69.215 8.581 -102.032 1.00 89.69 270 ASN A O 1
ATOM 2008 N N . ALA A 1 271 ? 69.206 7.094 -100.361 1.00 87.56 271 ALA A N 1
ATOM 2009 C CA . ALA A 1 271 ? 70.504 6.513 -100.702 1.00 87.56 271 ALA A CA 1
ATOM 2010 C C . ALA A 1 271 ? 70.496 5.894 -102.108 1.00 87.56 271 ALA A C 1
ATOM 2012 O O . ALA A 1 271 ? 71.389 6.180 -102.897 1.00 87.56 271 ALA A O 1
ATOM 2013 N N . ARG A 1 272 ? 69.447 5.140 -102.465 1.00 87.50 272 ARG A N 1
ATOM 2014 C CA . ARG A 1 272 ? 69.266 4.605 -103.826 1.00 87.50 272 ARG A CA 1
ATOM 2015 C C . ARG A 1 272 ? 69.134 5.705 -104.878 1.00 87.50 272 ARG A C 1
ATOM 2017 O O . ARG A 1 272 ? 69.662 5.547 -105.970 1.00 87.50 272 ARG A O 1
ATOM 2024 N N . VAL A 1 273 ? 68.444 6.806 -104.570 1.00 88.69 273 VAL A N 1
ATOM 2025 C CA . VAL A 1 273 ? 68.368 7.977 -105.460 1.00 88.69 273 VAL A CA 1
ATOM 2026 C C . VAL A 1 273 ? 69.755 8.593 -105.639 1.00 88.69 273 VAL A C 1
ATOM 2028 O O . VAL A 1 273 ? 70.164 8.815 -106.771 1.00 88.69 273 VAL A O 1
ATOM 2031 N N . MET A 1 274 ? 70.521 8.781 -104.562 1.00 86.88 274 MET A N 1
ATOM 2032 C CA . MET A 1 274 ? 71.893 9.300 -104.632 1.00 86.88 274 MET A CA 1
ATOM 2033 C C . MET A 1 274 ? 72.834 8.368 -105.409 1.00 86.88 274 MET A C 1
ATOM 2035 O O . MET A 1 274 ? 73.660 8.848 -106.184 1.00 86.88 274 MET A O 1
ATOM 2039 N N . GLU A 1 275 ? 72.709 7.049 -105.236 1.00 85.19 275 GLU A N 1
ATOM 2040 C CA . GLU A 1 275 ? 73.431 6.039 -106.019 1.00 85.19 275 GLU A CA 1
ATOM 2041 C C . GLU A 1 275 ? 73.038 6.096 -107.498 1.00 85.19 275 GLU A C 1
ATOM 2043 O O . GLU A 1 275 ? 73.916 6.097 -108.356 1.00 85.19 275 GLU A O 1
ATOM 2048 N N . ALA A 1 276 ? 71.745 6.209 -107.812 1.00 80.81 276 ALA A N 1
ATOM 2049 C CA . ALA A 1 276 ? 71.258 6.358 -109.181 1.00 80.81 276 ALA A CA 1
ATOM 2050 C C . ALA A 1 276 ? 71.731 7.675 -109.821 1.00 80.81 276 ALA A C 1
ATOM 2052 O O . ALA A 1 276 ? 72.144 7.682 -110.977 1.00 80.81 276 ALA A O 1
ATOM 2053 N N . GLU A 1 277 ? 71.747 8.783 -109.078 1.00 84.00 277 GLU A N 1
ATOM 2054 C CA . GLU A 1 277 ? 72.302 10.063 -109.529 1.00 84.00 277 GLU A CA 1
ATOM 2055 C C . GLU A 1 277 ? 73.825 10.008 -109.707 1.00 84.00 277 GLU A C 1
ATOM 2057 O O . GLU A 1 277 ? 74.371 10.640 -110.613 1.00 84.00 277 GLU A O 1
ATOM 2062 N N . ALA A 1 278 ? 74.544 9.280 -108.850 1.00 78.62 278 ALA A N 1
ATOM 2063 C CA . ALA A 1 278 ? 75.978 9.046 -109.001 1.00 78.62 278 ALA A CA 1
ATOM 2064 C C . ALA A 1 278 ? 76.274 8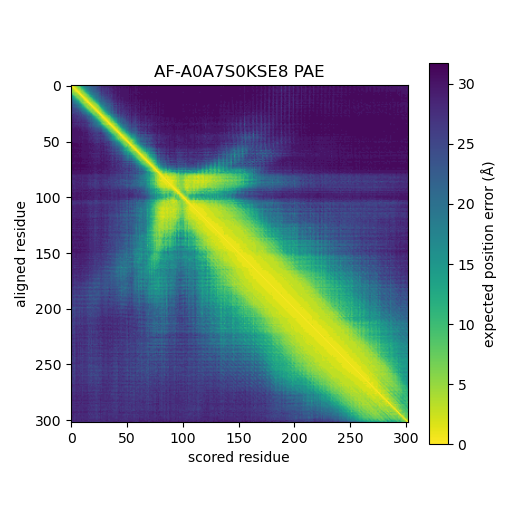.158 -110.219 1.00 78.62 278 ALA A C 1
ATOM 2066 O O . ALA A 1 278 ? 77.168 8.487 -110.995 1.00 78.62 278 ALA A O 1
ATOM 2067 N N . ALA A 1 279 ? 75.490 7.099 -110.433 1.00 77.00 279 ALA A N 1
ATOM 2068 C CA . ALA A 1 279 ? 75.568 6.244 -111.612 1.00 77.00 279 ALA A CA 1
ATOM 2069 C C . ALA A 1 279 ? 75.258 7.032 -112.893 1.00 77.00 279 ALA A C 1
ATOM 2071 O O . ALA A 1 279 ? 76.038 6.974 -113.834 1.00 77.00 279 ALA A O 1
ATOM 2072 N N . ALA A 1 280 ? 74.208 7.858 -112.901 1.00 76.62 280 ALA A N 1
ATOM 2073 C CA . ALA A 1 280 ? 73.887 8.736 -114.025 1.00 76.62 280 ALA A CA 1
ATOM 2074 C C . ALA A 1 280 ? 74.990 9.779 -114.288 1.00 76.62 280 ALA A C 1
ATOM 2076 O O . ALA A 1 280 ? 75.276 10.105 -115.438 1.00 76.62 280 ALA A O 1
ATOM 2077 N N . ARG A 1 281 ? 75.647 10.305 -113.243 1.00 77.62 281 ARG A N 1
ATOM 2078 C CA . ARG A 1 281 ? 76.829 11.174 -113.394 1.00 77.62 281 ARG A CA 1
ATOM 2079 C C . ARG A 1 281 ? 78.034 10.421 -113.956 1.00 77.62 281 ARG A C 1
ATOM 2081 O O . ARG A 1 281 ? 78.721 10.971 -114.808 1.00 77.62 281 ARG A O 1
ATOM 2088 N N . ALA A 1 282 ? 78.278 9.189 -113.515 1.00 75.81 282 ALA A N 1
ATOM 2089 C CA . ALA A 1 282 ? 79.343 8.341 -114.045 1.00 75.81 282 ALA A CA 1
ATOM 2090 C C . ALA A 1 282 ? 79.082 7.948 -115.507 1.00 75.81 282 ALA A C 1
ATOM 2092 O O . ALA A 1 282 ? 80.003 7.972 -116.314 1.00 75.81 282 ALA A O 1
ATOM 2093 N N . GLU A 1 283 ? 77.831 7.659 -115.868 1.00 73.94 283 GLU A N 1
ATOM 2094 C CA . GLU A 1 283 ? 77.414 7.375 -117.242 1.00 73.94 283 GLU A CA 1
ATOM 2095 C C . GLU A 1 283 ? 77.561 8.611 -118.137 1.00 73.94 283 GLU A C 1
ATOM 2097 O O . GLU A 1 283 ? 78.116 8.507 -119.226 1.00 73.94 283 GLU A O 1
ATOM 2102 N N . ARG A 1 284 ? 77.177 9.805 -117.657 1.00 75.69 284 ARG A N 1
ATOM 2103 C CA . ARG A 1 284 ? 77.458 11.074 -118.354 1.00 75.69 284 ARG A CA 1
ATOM 2104 C C . ARG A 1 284 ? 78.956 11.319 -118.517 1.00 75.69 284 ARG A C 1
ATOM 2106 O O . ARG A 1 284 ? 79.379 11.672 -119.605 1.00 75.69 284 ARG A O 1
ATOM 2113 N N . ALA A 1 285 ? 79.764 11.074 -117.486 1.00 74.44 285 ALA A N 1
ATOM 2114 C CA . ALA A 1 285 ? 81.218 11.204 -117.579 1.00 74.44 285 ALA A CA 1
ATOM 2115 C C . ALA A 1 285 ? 81.841 10.178 -118.546 1.00 74.44 285 ALA A C 1
ATOM 2117 O O . ALA A 1 285 ? 82.774 10.512 -119.269 1.00 74.44 285 ALA A O 1
ATOM 2118 N N . ALA A 1 286 ? 81.322 8.948 -118.600 1.00 74.06 286 ALA A N 1
ATOM 2119 C CA . ALA A 1 286 ? 81.736 7.933 -119.568 1.00 74.06 286 ALA A CA 1
ATOM 2120 C C . ALA A 1 286 ? 81.319 8.311 -120.998 1.00 74.06 286 ALA A C 1
ATOM 2122 O O . ALA A 1 286 ? 82.107 8.148 -121.929 1.00 74.06 286 ALA A O 1
ATOM 2123 N N . TYR A 1 287 ? 80.118 8.869 -121.170 1.00 74.44 287 TYR A N 1
ATOM 2124 C CA . TYR A 1 287 ? 79.652 9.412 -122.441 1.00 74.44 287 TYR A CA 1
ATOM 2125 C C . TYR A 1 287 ? 80.533 10.584 -122.888 1.00 74.44 287 TYR A C 1
ATOM 2127 O O . TYR A 1 287 ? 81.083 10.534 -123.984 1.00 74.44 287 TYR A O 1
ATOM 2135 N N . ASP A 1 288 ? 80.785 11.568 -122.025 1.00 75.38 288 ASP A N 1
ATOM 2136 C CA . ASP A 1 288 ? 81.673 12.703 -122.305 1.00 75.38 288 ASP A CA 1
ATOM 2137 C C . ASP A 1 288 ? 83.117 12.248 -122.577 1.00 75.38 288 ASP A C 1
ATOM 2139 O O . ASP A 1 288 ? 83.774 12.779 -123.473 1.00 75.38 288 ASP A O 1
ATOM 2143 N N . SER A 1 289 ? 83.609 11.216 -121.879 1.00 71.75 289 SER A N 1
ATOM 2144 C CA . SER A 1 289 ? 84.908 10.582 -122.153 1.00 71.75 289 SER A CA 1
ATOM 2145 C C . SER A 1 289 ? 84.942 9.876 -123.513 1.00 71.75 289 SER A C 1
ATOM 2147 O O . SER A 1 289 ? 85.968 9.900 -124.187 1.00 71.75 289 SER A O 1
ATOM 2149 N N . SER A 1 290 ? 83.843 9.242 -123.932 1.00 67.62 290 SER A N 1
ATOM 2150 C CA . SER A 1 290 ? 83.731 8.619 -125.256 1.00 67.62 290 SER A CA 1
ATOM 2151 C C . SER A 1 290 ? 83.655 9.669 -126.367 1.00 67.62 290 SER A C 1
ATOM 2153 O O . SER A 1 290 ? 84.315 9.525 -127.391 1.00 67.62 290 SER A O 1
ATOM 2155 N N . VAL A 1 291 ? 82.936 10.772 -126.135 1.00 72.19 291 VAL A N 1
ATOM 2156 C CA . VAL A 1 291 ? 82.836 11.909 -127.057 1.00 72.19 291 VAL A CA 1
ATOM 2157 C C . VAL A 1 291 ? 84.189 12.603 -127.188 1.00 72.19 291 VAL A C 1
ATOM 2159 O O . VAL A 1 291 ? 84.614 12.877 -128.306 1.00 72.19 291 VAL A O 1
ATOM 2162 N N . THR A 1 292 ? 84.907 12.813 -126.080 1.00 67.75 292 THR A N 1
ATOM 2163 C CA . THR A 1 292 ? 86.264 13.385 -126.100 1.00 67.75 292 THR A CA 1
ATOM 2164 C C . THR A 1 292 ? 87.287 12.462 -126.764 1.00 67.75 292 THR A C 1
ATOM 2166 O O . THR A 1 292 ? 88.127 12.946 -127.519 1.00 67.75 292 THR A O 1
ATOM 2169 N N . ALA A 1 293 ? 87.196 11.141 -126.568 1.00 60.91 293 ALA A N 1
ATOM 2170 C CA . ALA A 1 293 ? 88.019 10.165 -127.285 1.00 60.91 293 ALA A CA 1
ATOM 2171 C C . ALA A 1 293 ? 87.725 10.149 -128.798 1.00 60.91 293 ALA A C 1
ATOM 2173 O O . ALA A 1 293 ? 88.654 10.058 -129.599 1.00 60.91 293 ALA A O 1
ATOM 2174 N N . VAL A 1 294 ? 86.459 10.302 -129.204 1.00 61.22 294 VAL A N 1
ATOM 2175 C CA . VAL A 1 294 ? 86.072 10.449 -130.616 1.00 61.22 294 VAL A CA 1
ATOM 2176 C C . VAL A 1 294 ? 86.607 11.761 -131.194 1.00 61.22 294 VAL A C 1
ATOM 2178 O O . VAL A 1 294 ? 87.196 11.742 -132.270 1.00 61.22 294 VAL A O 1
ATOM 2181 N N . THR A 1 295 ? 86.499 12.889 -130.486 1.00 59.72 295 THR A N 1
ATOM 2182 C CA . THR A 1 295 ? 87.071 14.164 -130.958 1.00 59.72 295 THR A CA 1
ATOM 2183 C C . THR A 1 295 ? 88.599 14.142 -131.007 1.00 59.72 295 THR A C 1
ATOM 2185 O O . THR A 1 295 ? 89.166 14.659 -131.962 1.00 59.72 295 THR A O 1
ATOM 2188 N N . ALA A 1 296 ? 89.274 13.479 -130.062 1.00 59.31 296 ALA A N 1
ATOM 2189 C CA . ALA A 1 296 ? 90.727 13.296 -130.095 1.00 59.31 296 ALA A CA 1
ATOM 2190 C C . ALA A 1 296 ? 91.167 12.364 -131.243 1.00 59.31 296 ALA A C 1
ATOM 2192 O O . ALA A 1 296 ? 92.188 12.611 -131.881 1.00 59.31 296 ALA A O 1
ATOM 2193 N N . SER A 1 297 ? 90.375 11.333 -131.565 1.00 54.69 297 SER A N 1
ATOM 2194 C CA . SER A 1 297 ? 90.591 10.497 -132.754 1.00 54.69 297 SER A CA 1
ATOM 2195 C C . SER A 1 297 ? 90.389 11.284 -134.054 1.00 54.69 297 SER A C 1
ATOM 2197 O O . SER A 1 297 ? 91.109 11.043 -135.015 1.00 54.69 297 SER A O 1
ATOM 2199 N N . MET A 1 298 ? 89.457 12.244 -134.086 1.00 55.16 298 MET A N 1
ATOM 2200 C CA . MET A 1 298 ? 89.246 13.127 -135.241 1.00 55.16 298 MET A CA 1
ATOM 2201 C C . MET A 1 298 ? 90.317 14.223 -135.374 1.00 55.16 298 MET A C 1
ATOM 2203 O O . MET A 1 298 ? 90.581 14.681 -136.484 1.00 55.16 298 MET A O 1
ATOM 2207 N N . GLU A 1 299 ? 90.946 14.650 -134.277 1.00 54.81 299 GLU A N 1
ATOM 2208 C CA . GLU A 1 299 ? 92.076 15.591 -134.301 1.00 54.81 299 GLU A CA 1
ATOM 2209 C C . GLU A 1 299 ? 93.416 14.912 -134.625 1.00 54.81 299 GLU A C 1
ATOM 2211 O O . GLU A 1 299 ? 94.298 15.564 -135.171 1.00 54.81 299 GLU A O 1
ATOM 2216 N N . SER A 1 300 ? 93.557 13.604 -134.378 1.00 51.22 300 SER A N 1
ATOM 2217 C CA . SER A 1 300 ? 94.725 12.808 -134.793 1.00 51.22 300 SER A CA 1
ATOM 2218 C C . SER A 1 300 ? 94.740 12.450 -136.291 1.00 51.22 300 SER A C 1
ATOM 2220 O O . SER A 1 300 ? 95.753 11.947 -136.776 1.00 51.22 300 SER A O 1
ATOM 2222 N N . GLU A 1 301 ? 93.641 12.677 -137.018 1.00 48.59 301 GLU A N 1
ATOM 2223 C CA . GLU A 1 301 ? 93.521 12.462 -138.473 1.00 48.59 301 GLU A CA 1
ATOM 2224 C C . GLU A 1 301 ? 93.653 13.767 -139.294 1.00 48.59 301 GLU A C 1
ATOM 2226 O O . GLU A 1 301 ? 93.328 13.796 -140.485 1.00 48.59 301 GLU A O 1
ATOM 2231 N N . ARG A 1 302 ? 94.154 14.849 -138.684 1.00 47.16 302 ARG A N 1
ATOM 2232 C CA . ARG A 1 302 ? 94.535 16.106 -139.353 1.00 47.16 302 ARG A CA 1
ATOM 2233 C C . ARG A 1 302 ? 96.030 16.367 -139.239 1.00 47.16 302 ARG A C 1
ATOM 2235 O O . ARG A 1 302 ? 96.568 16.945 -140.209 1.00 47.16 302 ARG A O 1
#

Organism: Micromonas pusilla (NCBI:txid38833)

Radius of gyration: 82.79 Å; Cα contacts (8 Å, |Δi|>4): 31; chains: 1; bounding box: 160×59×246 Å

Mean predicted aligned error: 20.25 Å

pLDDT: mean 76.93, std 23.23, range [32.62, 98.5]

Secondary structure (DSSP, 8-state):
-------------PPP-----------------PPP--------PPPP--------PPPP------------------PPPPHHHHHHHTTEE-TTS---TTPEEPPHHHHHHHHHHHHHHHHHHHHHHHHHHHHHHHHHHHHHHHHHHHHHHHHHHHHHHHHHHHHHHHHHHHHHHHHHHHHHHHHHHHHHHHHHHHHHHHHHHHHHHHHHHHHHHHHHHHHHHHHHHHHHHHHHHHHHHHHHHHHHHHHHHHHHHHHHHHHHHHHHHHHHHHHHHHHHHHHHHHHHHHHHHHHHHHHTT-